Protein 8YTO (pdb70)

Secondary structure (DSSP, 8-state):
--TT--EEE-SEEEE-TT-EEEEEEEETTBS--GGG--EEEEEETTTEEEEEEETTTEEPTTS-TTEEEEEETTEEEEEEES--GGG-EEEEEEEE-SS-EEE---EEEEES-----SSEEE--SEEEE-TT--EEEEEEEESS-GGGSEEEEEEE-TTS-EEEEEEE-TTT--EEE-TTTTTTEEEEEETTTTEEEEEE-S--GGG-EEEEEEEE-TTS-TT-BB---EEEEE--

Foldseek 3Di:
DCPPKAKAKAAEDEEAFQAKDKIKIAIPVWFQDLQQFKWKWWQDPLSAIATADTSQFRGDPPHDPQWTWHGDPSIIMIMRRGDDQVRQTWMKMWTDDPFFIDIYFTYGYHYPDDPDDLWAWAWDAEDEAAAQAKDKTKIAIGNDQLQQWKKWKWWDAPPTGIDTAWIARQNVRDIGGDPVCPPQWDWDADRVRRMIMIMGGRDDQRPQTWMKIAIHHVPDNGRRYIHSTYGYGYHD

Radius of gyration: 17.36 Å; Cα contacts (8 Å, |Δi|>4): 811; chains: 1; bounding box: 34×45×47 Å

Structure (mmCIF, N/CA/C/O backbone):
data_8YTO
#
_entry.id   8YTO
#
_cell.length_a   33.590
_cell.length_b   41.570
_cell.length_c   161.720
_cell.angle_alpha   90.00
_cell.angle_beta   90.00
_cell.angle_gamma   90.00
#
_symmetry.space_group_name_H-M   'P 21 21 21'
#
loop_
_entity.id
_entity.type
_entity.pdbx_description
1 polymer 'Single-chain Fv antibody of E11'
2 non-polymer N-[(4-hydroxy-3-nitrophenyl)acetyl]glycine
3 non-polymer GLYCEROL
4 non-polymer '4-(2-HYDROXYETHYL)-1-PIPERAZINE ETHANESULFONIC ACID'
5 water water
#
loop_
_atom_site.group_PDB
_atom_site.id
_atom_site.type_symbol
_atom_site.label_atom_id
_atom_site.label_alt_id
_atom_site.label_comp_id
_atom_site.label_asym_id
_atom_site.label_entity_id
_atom_site.label_seq_id
_atom_site.pdbx_PDB_ins_code
_atom_site.Cartn_x
_atom_site.Cartn_y
_atom_site.Cartn_z
_atom_site.occupancy
_atom_site.B_iso_or_equiv
_atom_site.auth_seq_id
_atom_site.auth_comp_id
_atom_site.auth_asym_id
_atom_site.auth_atom_id
_atom_site.pdbx_PDB_model_num
ATOM 1 N N A GLY A 1 1 ? 7.834 21.241 -27.641 0.41 23.43 1 GLY A N 1
ATOM 2 N N B GLY A 1 1 ? 10.052 20.941 -30.296 0.59 41.24 1 GLY A N 1
ATOM 3 C CA A GLY A 1 1 ? 7.050 20.849 -28.842 0.41 17.75 1 GLY A CA 1
ATOM 4 C CA B GLY A 1 1 ? 9.120 21.591 -29.330 0.59 40.29 1 GLY A CA 1
ATOM 5 C C A GLY A 1 1 ? 6.128 19.671 -28.603 0.41 13.16 1 GLY A C 1
ATOM 6 C C B GLY A 1 1 ? 8.285 20.582 -28.567 0.59 39.17 1 GLY A C 1
ATOM 7 O O A GLY A 1 1 ? 6.413 18.794 -27.782 0.41 13.40 1 GLY A O 1
ATOM 8 O O B GLY A 1 1 ? 8.127 20.676 -27.348 0.59 42.25 1 GLY A O 1
ATOM 19 N N A SER A 1 2 ? 5.025 19.649 -29.359 0.41 11.36 2 SER A N 1
ATOM 20 N N B SER A 1 2 ? 7.752 19.602 -29.296 0.59 34.78 2 SER A N 1
ATOM 21 C CA A SER A 1 2 ? 3.986 18.647 -29.154 0.41 11.02 2 SER A CA 1
ATOM 22 C CA B SER A 1 2 ? 6.870 18.609 -28.706 0.59 28.24 2 SER A CA 1
ATOM 23 C C A SER A 1 2 ? 4.492 17.236 -29.395 0.41 8.78 2 SER A C 1
ATOM 24 C C B SER A 1 2 ? 7.192 17.185 -29.133 0.59 19.64 2 SER A C 1
ATOM 25 O O A SER A 1 2 ? 4.022 16.306 -28.736 0.41 8.25 2 SER A O 1
ATOM 26 O O B SER A 1 2 ? 6.466 16.270 -28.738 0.59 15.01 2 SER A O 1
ATOM 41 N N A ALA A 1 3 ? 5.454 17.053 -30.313 0.41 8.65 3 ALA A N 1
ATOM 42 N N B ALA A 1 3 ? 8.253 16.964 -29.911 0.59 15.39 3 ALA A N 1
ATOM 43 C CA A ALA A 1 3 ? 5.853 15.699 -30.696 0.41 9.86 3 ALA A CA 1
ATOM 44 C CA B ALA A 1 3 ? 8.592 15.615 -30.349 0.59 13.08 3 ALA A CA 1
ATOM 45 C C A ALA A 1 3 ? 6.582 14.976 -29.566 0.41 9.10 3 ALA A C 1
ATOM 46 C C B ALA A 1 3 ? 9.046 14.731 -29.198 0.59 9.34 3 ALA A C 1
ATOM 47 O O A ALA A 1 3 ? 6.338 13.782 -29.339 0.41 12.12 3 ALA A O 1
ATOM 48 O O B ALA A 1 3 ? 9.118 13.510 -29.373 0.59 11.72 3 ALA A O 1
ATOM 61 N N A GLN A 1 4 ? 7.491 15.663 -28.863 0.41 9.77 4 GLN A N 1
ATOM 62 N N B GLN A 1 4 ? 9.360 15.310 -28.043 0.59 8.69 4 GLN A N 1
ATOM 63 C CA A GLN A 1 4 ? 8.376 15.017 -27.899 0.41 11.35 4 GLN A CA 1
ATOM 64 C CA B GLN A 1 4 ? 9.737 14.536 -26.871 0.59 8.13 4 GLN A CA 1
ATOM 65 C C A GLN A 1 4 ? 7.944 15.220 -26.444 0.41 8.90 4 GLN A C 1
ATOM 66 C C B GLN A 1 4 ? 8.813 14.854 -25.703 0.59 8.60 4 GLN A C 1
ATOM 67 O O A GLN A 1 4 ? 8.757 15.032 -25.534 0.41 11.41 4 GLN A O 1
ATOM 68 O O B GLN A 1 4 ? 9.241 14.832 -24.549 0.59 9.81 4 GLN A O 1
ATOM 95 N N A ALA A 1 5 ? 6.685 15.570 -26.203 0.41 7.76 5 ALA A N 1
ATOM 96 N N B ALA A 1 5 ? 7.557 15.186 -26.003 0.59 8.01 5 ALA A N 1
ATOM 97 C CA A ALA A 1 5 ? 6.216 15.787 -24.837 0.41 8.05 5 ALA A CA 1
ATOM 98 C CA B ALA A 1 5 ? 6.604 15.532 -24.961 0.59 9.71 5 ALA A CA 1
ATOM 99 C C A ALA A 1 5 ? 6.228 14.506 -23.995 0.41 7.32 5 ALA A C 1
ATOM 100 C C B ALA A 1 5 ? 6.449 14.367 -24.008 0.59 10.10 5 ALA A C 1
ATOM 101 O O A ALA A 1 5 ? 5.858 13.425 -24.461 0.41 9.62 5 ALA A O 1
ATOM 102 O O B ALA A 1 5 ? 6.125 13.243 -24.412 0.59 10.00 5 ALA A O 1
ATOM 115 N N . VAL A 1 6 ? 6.663 14.653 -22.734 1.00 8.12 6 VAL A N 1
ATOM 116 C CA . VAL A 1 6 ? 6.616 13.637 -21.685 1.00 8.38 6 VAL A CA 1
ATOM 117 C C . VAL A 1 6 ? 5.771 14.189 -20.538 1.00 7.17 6 VAL A C 1
ATOM 118 O O . VAL A 1 6 ? 5.962 15.329 -20.118 1.00 7.40 6 VAL A O 1
ATOM 132 N N . VAL A 1 7 ? 4.861 13.370 -20.031 1.00 5.94 7 VAL A N 1
ATOM 133 C CA . VAL A 1 7 ? 3.937 13.743 -18.973 1.00 4.87 7 VAL A CA 1
ATOM 134 C C . VAL A 1 7 ? 4.299 12.940 -17.743 1.00 4.65 7 VAL A C 1
ATOM 135 O O . VAL A 1 7 ? 4.374 11.708 -17.794 1.00 6.05 7 VAL A O 1
ATOM 148 N N . THR A 1 8 ? 4.531 13.630 -16.630 1.00 5.02 8 THR A N 1
ATOM 149 C CA A THR A 1 8 ? 5.029 13.003 -15.414 0.54 6.58 8 THR A CA 1
ATOM 150 C CA B THR A 1 8 ? 5.014 12.976 -15.421 0.46 6.16 8 THR A CA 1
ATOM 151 C C . THR A 1 8 ? 4.028 13.108 -14.266 1.00 5.13 8 THR A C 1
ATOM 152 O O . THR A 1 8 ? 3.455 14.169 -14.019 1.00 6.63 8 THR A O 1
ATOM 173 N N . GLN A 1 9 ? 3.876 12.001 -13.549 1.00 5.29 9 GLN A N 1
ATOM 174 C CA . GLN A 1 9 ? 3.001 11.857 -12.400 1.00 5.53 9 GLN A CA 1
ATOM 175 C C . GLN A 1 9 ? 3.772 11.280 -11.222 1.00 5.69 9 GLN A C 1
ATOM 176 O O . GLN A 1 9 ? 4.803 10.634 -11.395 1.00 7.20 9 GLN A O 1
ATOM 190 N N . GLU A 1 10 ? 3.250 11.457 -10.013 1.00 5.69 10 GLU A N 1
ATOM 191 C CA . GLU A 1 10 ? 3.831 10.817 -8.844 1.00 6.37 10 GLU A CA 1
ATOM 192 C C . GLU A 1 10 ? 3.887 9.311 -9.048 1.00 6.30 10 GLU A C 1
ATOM 193 O O . GLU A 1 10 ? 2.971 8.701 -9.599 1.00 6.95 10 GLU A O 1
ATOM 205 N N . SER A 1 11 ? 4.928 8.679 -8.521 1.00 5.76 11 SER A N 1
ATOM 206 C CA A SER A 1 11 ? 5.012 7.232 -8.648 0.59 5.77 11 SER A CA 1
ATOM 207 C CA B SER A 1 11 ? 5.005 7.231 -8.654 0.41 5.52 11 SER A CA 1
ATOM 208 C C . SER A 1 11 ? 3.929 6.534 -7.836 1.00 5.93 11 SER A C 1
ATOM 209 O O . SER A 1 11 ? 3.223 5.658 -8.346 1.00 6.65 11 SER A O 1
ATOM 224 N N . ALA A 1 12 ? 3.820 6.877 -6.564 1.00 5.44 12 ALA A N 1
ATOM 225 C CA . ALA A 1 12 ? 2.887 6.209 -5.680 1.00 5.92 12 ALA A CA 1
ATOM 226 C C . ALA A 1 12 ? 2.437 7.180 -4.608 1.00 5.67 12 ALA A C 1
ATOM 227 O O . ALA A 1 12 ? 3.154 8.112 -4.233 1.00 6.79 12 ALA A O 1
ATOM 234 N N . LEU A 1 13 ? 1.235 6.928 -4.105 1.00 5.35 13 LEU A N 1
ATOM 235 C CA . LEU A 1 13 ? 0.686 7.648 -2.973 1.00 5.22 13 LEU A CA 1
ATOM 236 C C . LEU A 1 13 ? -0.052 6.646 -2.090 1.00 5.50 13 LEU A C 1
ATOM 237 O O . LEU A 1 13 ? -0.565 5.631 -2.577 1.00 6.12 13 LEU A O 1
ATOM 253 N N . THR A 1 14 ? -0.113 6.949 -0.793 1.00 5.90 14 THR A N 1
ATOM 254 C CA . THR A 1 14 ? -0.811 6.126 0.175 1.00 5.98 14 THR A CA 1
ATOM 255 C C . THR A 1 14 ? -1.797 7.011 0.916 1.00 5.80 14 THR A C 1
ATOM 256 O O . THR A 1 14 ? -1.460 8.116 1.331 1.00 7.95 14 THR A O 1
ATOM 267 N N . THR A 1 15 ? -3.006 6.512 1.116 1.00 5.66 15 THR A N 1
ATOM 268 C CA . THR A 1 15 ? -4.044 7.257 1.800 1.00 5.77 15 THR A CA 1
ATOM 269 C C . THR A 1 15 ? -4.890 6.303 2.634 1.00 5.47 15 THR A C 1
ATOM 270 O O . THR A 1 15 ? -4.616 5.103 2.713 1.00 5.95 15 THR A O 1
ATOM 281 N N . SER A 1 16 ? -5.938 6.846 3.248 1.00 6.08 16 SER A N 1
ATOM 282 C CA . SER A 1 16 ? -6.891 6.060 4.029 1.00 6.03 16 SER A CA 1
ATOM 283 C C . SER A 1 16 ? -8.228 6.772 3.979 1.00 5.22 16 SER A C 1
ATOM 284 O O . SER A 1 16 ? -8.302 7.933 3.574 1.00 5.78 16 SER A O 1
ATOM 292 N N . PRO A 1 17 ? -9.302 6.103 4.377 1.00 5.88 17 PRO A N 1
ATOM 293 C CA . PRO A 1 17 ? -10.618 6.716 4.222 1.00 6.00 17 PRO A CA 1
ATOM 294 C C . PRO A 1 17 ? -10.716 8.037 4.958 1.00 5.22 17 PRO A C 1
ATOM 295 O O . PRO A 1 17 ? -10.326 8.182 6.117 1.00 6.27 17 PRO A O 1
ATOM 306 N N . GLY A 1 18 ? -11.266 9.018 4.257 1.00 5.37 18 GLY A N 1
ATOM 307 C CA . GLY A 1 18 ? -11.470 10.324 4.803 1.00 5.66 18 GLY A CA 1
ATOM 308 C C . GLY A 1 18 ? -10.336 11.297 4.622 1.00 5.35 18 GLY A C 1
ATOM 309 O O . GLY A 1 18 ? -10.498 12.471 4.966 1.00 6.51 18 GLY A O 1
ATOM 313 N N . GLU A 1 19 ? -9.187 10.851 4.127 1.00 5.19 19 GLU A N 1
ATOM 314 C CA . GLU A 1 19 ? -8.097 11.756 3.822 1.00 4.97 19 GLU A CA 1
ATOM 315 C C . GLU A 1 19 ? -8.340 12.439 2.489 1.00 4.79 19 GLU A C 1
ATOM 316 O O . GLU A 1 19 ? -9.148 12.003 1.669 1.0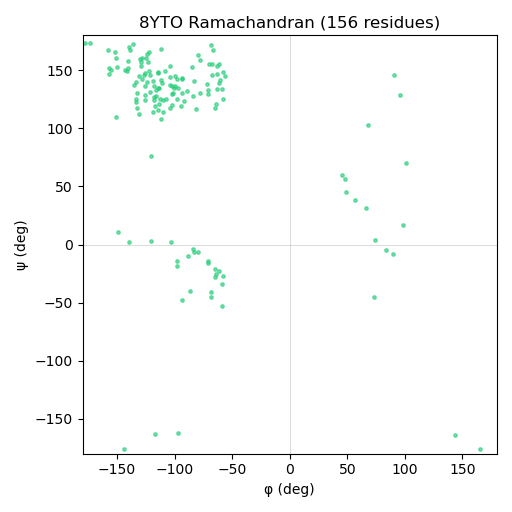0 6.11 19 GLU A O 1
ATOM 328 N N . THR A 1 20 ? -7.615 13.517 2.256 1.00 5.41 20 THR A N 1
ATOM 329 C CA . THR A 1 20 ? -7.587 14.158 0.950 1.00 5.42 20 THR A CA 1
ATOM 330 C C . THR A 1 20 ? -6.321 13.706 0.244 1.00 5.29 20 THR A C 1
ATOM 331 O O . THR A 1 20 ? -5.242 13.639 0.851 1.00 7.18 20 THR A O 1
ATOM 342 N N . VAL A 1 21 ? -6.466 13.378 -1.039 1.00 5.95 21 VAL A N 1
ATOM 343 C CA . VAL A 1 21 ? -5.386 12.944 -1.915 1.00 6.51 21 VAL A CA 1
ATOM 344 C C . VAL A 1 21 ? -5.229 13.973 -3.015 1.00 5.65 21 VAL A C 1
ATOM 345 O O . VAL A 1 21 ? -6.211 14.347 -3.644 1.00 7.06 21 VAL A O 1
ATOM 358 N N . THR A 1 22 ? -3.996 14.373 -3.283 1.00 5.56 22 THR A N 1
ATOM 359 C CA . THR A 1 22 ? -3.639 15.237 -4.403 1.00 6.25 22 THR A CA 1
ATOM 360 C C . THR A 1 22 ? -2.726 14.489 -5.356 1.00 5.73 22 THR A C 1
ATOM 361 O O . THR A 1 22 ? -1.644 14.070 -4.968 1.00 7.33 22 THR A O 1
ATOM 372 N N . LEU A 1 23 ? -3.167 14.323 -6.592 1.00 5.46 23 LEU A N 1
ATOM 373 C CA . LEU A 1 23 ? -2.397 13.697 -7.661 1.00 5.40 23 LEU A CA 1
ATOM 374 C C . LEU A 1 23 ? -2.099 14.774 -8.689 1.00 5.72 23 LEU A C 1
ATOM 375 O O . LEU A 1 23 ? -2.986 15.557 -9.047 1.00 7.27 23 LEU A O 1
ATOM 391 N N . THR A 1 24 ? -0.868 14.833 -9.165 1.00 5.52 24 THR A N 1
ATOM 392 C CA . THR A 1 24 ? -0.481 15.862 -10.111 1.00 6.37 24 THR A CA 1
ATOM 393 C C . THR A 1 24 ? 0.087 15.275 -11.397 1.00 5.23 24 THR A C 1
ATOM 394 O O . THR A 1 24 ? 0.462 14.111 -11.498 1.00 6.09 24 THR A O 1
ATOM 405 N N . CYS A 1 25 ? 0.134 16.149 -12.385 1.00 5.82 25 CYS A N 1
ATOM 406 C CA A CYS A 1 25 ? 0.424 15.761 -13.758 0.93 6.00 25 CYS A CA 1
ATOM 407 C CA B CYS A 1 25 ? 0.427 15.777 -13.762 0.07 6.68 25 CYS A CA 1
ATOM 408 C C . CYS A 1 25 ? 1.131 16.943 -14.411 1.00 6.08 25 CYS A C 1
ATOM 409 O O . CYS A 1 25 ? 0.539 18.018 -14.541 1.00 7.01 25 CYS A O 1
ATOM 420 N N . ARG A 1 26 ? 2.390 16.741 -14.796 1.00 5.85 26 ARG A N 1
ATOM 421 C CA A ARG A 1 26 ? 3.240 17.810 -15.301 0.53 7.04 26 ARG A CA 1
ATOM 422 C CA B ARG A 1 26 ? 3.226 17.810 -15.311 0.47 5.92 26 ARG A CA 1
ATOM 423 C C . ARG A 1 26 ? 3.630 17.521 -16.745 1.00 5.20 26 ARG A C 1
ATOM 424 O O . ARG A 1 26 ? 3.798 16.374 -17.139 1.00 6.56 26 ARG A O 1
ATOM 465 N N . SER A 1 27 ? 3.776 18.585 -17.524 1.00 6.19 27 SER A N 1
ATOM 466 C CA . SER A 1 27 ? 4.186 18.516 -18.915 1.00 6.71 27 SER A CA 1
ATOM 467 C C . SER A 1 27 ? 5.642 18.933 -19.064 1.00 7.47 27 SER A C 1
ATOM 468 O O . SER A 1 27 ? 6.067 19.933 -18.486 1.00 7.95 27 SER A O 1
ATOM 476 N N . SER A 1 28 ? 6.401 18.196 -19.890 1.00 7.65 28 SER A N 1
ATOM 477 C CA . SER A 1 28 ? 7.785 18.568 -20.160 1.00 8.81 28 SER A CA 1
ATOM 478 C C . SER A 1 28 ? 7.895 19.808 -21.020 1.00 8.95 28 SER A C 1
ATOM 479 O O . SER A 1 28 ? 8.990 20.382 -21.105 1.00 11.18 28 SER A O 1
ATOM 487 N N . THR A 1 29 ? 6.823 20.221 -21.683 1.00 8.71 29 THR A N 1
ATOM 488 C CA . THR A 1 29 ? 6.902 21.304 -22.650 1.00 9.35 29 THR A CA 1
ATOM 489 C C . THR A 1 29 ? 6.709 22.670 -22.019 1.00 11.48 29 THR A C 1
ATOM 490 O O . THR A 1 29 ? 6.970 23.676 -22.683 1.00 13.68 29 THR A O 1
ATOM 501 N N . GLY A 1 30 ? 6.296 22.731 -20.765 1.00 11.70 30 GLY A N 1
ATOM 502 C CA . GLY A 1 30 ? 5.906 23.956 -20.108 1.00 12.58 30 GLY A CA 1
ATOM 503 C C . GLY A 1 30 ? 4.746 23.705 -19.176 1.00 9.77 30 GLY A C 1
ATOM 504 O O . GLY A 1 30 ? 4.473 22.575 -18.789 1.00 10.20 30 GLY A O 1
ATOM 508 N N . ALA A 1 31 ? 4.086 24.780 -18.777 1.00 9.77 31 ALA A N 1
ATOM 509 C CA . ALA A 1 31 ? 2.894 24.617 -17.961 1.00 9.16 31 ALA A CA 1
ATOM 510 C C . ALA A 1 31 ? 1.875 23.757 -18.701 1.00 8.41 31 ALA A C 1
ATOM 511 O O . ALA A 1 31 ? 1.764 23.813 -19.932 1.00 8.67 31 ALA A O 1
ATOM 518 N N . VAL A 1 32 ? 1.087 22.992 -17.932 1.00 7.10 32 VAL A N 1
ATOM 519 C CA . VAL A 1 32 ? -0.133 22.399 -18.465 1.00 6.60 32 VAL A CA 1
ATOM 520 C C . VAL A 1 32 ? -1.128 23.524 -18.670 1.00 6.75 32 VAL A C 1
ATOM 521 O O . VAL A 1 32 ? -1.338 24.345 -17.769 1.00 9.37 32 VAL A O 1
ATOM 534 N N . ILE A 1 33 ? -1.713 23.590 -19.861 1.00 7.09 33 ILE A N 1
ATOM 535 C CA . ILE A 1 33 ? -2.570 24.690 -20.271 1.00 7.08 33 ILE A CA 1
ATOM 536 C C . ILE A 1 33 ? -3.944 24.157 -20.655 1.00 5.78 33 ILE A C 1
ATOM 537 O O . ILE A 1 33 ? -4.133 22.965 -20.860 1.00 5.76 33 ILE A O 1
ATOM 553 N N . SER A 1 34 ? -4.916 25.070 -20.766 1.00 6.69 34 SER A N 1
ATOM 554 C CA A SER A 1 34 ? -6.277 24.618 -21.017 0.66 5.89 34 SER A CA 1
ATOM 555 C CA B SER A 1 34 ? -6.290 24.657 -21.040 0.19 6.27 34 SER A CA 1
ATOM 556 C CA C SER A 1 34 ? -6.291 24.665 -21.043 0.15 6.24 34 SER A CA 1
ATOM 557 C C . SER A 1 34 ? -6.388 23.850 -22.327 1.00 5.49 34 SER A C 1
ATOM 558 O O . SER A 1 34 ? -7.179 22.898 -22.407 1.00 6.16 34 SER A O 1
ATOM 580 N N . SER A 1 35 ? -5.585 24.205 -23.344 1.00 5.62 35 SER A N 1
ATOM 581 C CA . SER A 1 35 ? -5.605 23.488 -24.615 1.00 5.47 35 SER A CA 1
ATOM 582 C C . SER A 1 35 ? -5.210 22.027 -24.473 1.00 4.67 35 SER A C 1
ATOM 583 O O . SER A 1 35 ? -5.522 21.217 -25.346 1.00 5.62 35 SER A O 1
ATOM 591 N N . ASN A 1 36 ? -4.475 21.672 -23.401 1.00 4.71 36 ASN A N 1
ATOM 592 C CA . ASN A 1 36 ? -4.125 20.275 -23.174 1.00 4.50 36 ASN A CA 1
ATOM 593 C C . ASN A 1 36 ? -5.333 19.440 -22.761 1.00 4.30 36 ASN A C 1
ATOM 594 O O . ASN A 1 36 ? -5.256 18.209 -22.793 1.00 4.62 36 ASN A O 1
ATOM 605 N N . PHE A 1 37 ? -6.435 20.085 -22.391 1.00 4.29 37 PHE A N 1
ATOM 606 C CA . PHE A 1 37 ? -7.760 19.457 -22.293 1.00 4.33 37 PHE A CA 1
ATOM 607 C C . PHE A 1 37 ? -7.693 18.098 -21.586 1.00 3.82 37 PHE A C 1
ATOM 608 O O . PHE A 1 37 ? -8.094 17.064 -22.116 1.00 4.47 37 PHE A O 1
ATOM 625 N N . VAL A 1 38 ? -7.225 18.145 -20.337 1.00 4.18 38 VAL A N 1
ATOM 626 C CA . VAL A 1 38 ? -6.743 16.960 -19.644 1.00 3.81 38 VAL A CA 1
ATOM 627 C C . VAL A 1 38 ? -7.880 16.033 -19.247 1.00 3.66 38 VAL A C 1
ATOM 628 O O . VAL A 1 38 ? -8.911 16.461 -18.704 1.00 4.27 38 VAL A O 1
ATOM 641 N N . SER A 1 39 ? -7.656 14.738 -19.439 1.00 3.63 39 SER A N 1
ATOM 642 C CA . SER A 1 39 ? -8.474 13.696 -18.845 1.00 3.56 39 SER A CA 1
ATOM 643 C C . SER A 1 39 ? -7.704 12.974 -17.742 1.00 3.60 39 SER A C 1
ATOM 644 O O . SER A 1 39 ? -6.474 12.825 -17.799 1.00 4.20 39 SER A O 1
ATOM 652 N N . TRP A 1 40 ? -8.463 12.498 -16.758 1.00 3.36 40 TRP A N 1
ATOM 653 C CA . TRP A 1 40 ? -7.979 11.611 -15.708 1.00 3.51 40 TRP A CA 1
ATOM 654 C C . TRP A 1 40 ? -8.788 10.332 -15.753 1.00 3.65 40 TRP A C 1
ATOM 655 O O . TRP A 1 40 ? -10.026 10.396 -15.771 1.00 4.29 40 TRP A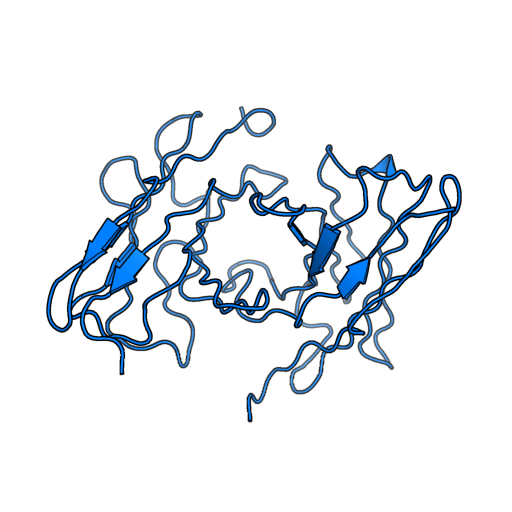 O 1
ATOM 676 N N . VAL A 1 41 ? -8.101 9.192 -15.746 1.00 3.64 41 VAL A N 1
ATOM 677 C CA . VAL A 1 41 ? -8.724 7.888 -15.781 1.00 4.21 41 VAL A CA 1
ATOM 678 C C . VAL A 1 41 ? -8.146 7.028 -14.667 1.00 3.86 41 VAL A C 1
ATOM 679 O O . VAL A 1 41 ? -7.045 7.266 -14.157 1.00 4.71 41 VAL A O 1
ATOM 692 N N . GLN A 1 42 ? -8.904 5.991 -14.315 1.00 4.58 42 GLN A N 1
ATOM 693 C CA A GLN A 1 42 ? -8.610 5.100 -13.204 0.86 4.78 42 GLN A CA 1
ATOM 694 C CA B GLN A 1 42 ? -8.517 5.103 -13.228 0.14 2.16 42 GLN A CA 1
ATOM 695 C C . GLN A 1 42 ? -8.558 3.663 -13.709 1.00 3.98 42 GLN A C 1
ATOM 696 O O . GLN A 1 42 ? -9.512 3.230 -14.363 1.00 4.99 42 GLN A O 1
ATOM 723 N N . GLU A 1 43 ? -7.500 2.936 -13.365 1.00 4.34 43 GLU A N 1
ATOM 724 C CA . GLU A 1 43 ? -7.333 1.536 -13.705 1.00 4.25 43 GLU A CA 1
ATOM 725 C C . GLU A 1 43 ? -7.423 0.686 -12.449 1.00 4.43 43 GLU A C 1
ATOM 726 O O . GLU A 1 43 ? -6.623 0.845 -11.529 1.00 5.36 43 GLU A O 1
ATOM 738 N N A LYS A 1 44 ? -8.336 -0.269 -12.442 0.63 5.52 44 LYS A N 1
ATOM 739 N N B LYS A 1 44 ? -8.446 -0.142 -12.405 0.37 7.46 44 LYS A N 1
ATOM 740 C CA A LYS A 1 44 ? -8.466 -1.257 -11.387 0.63 5.81 44 LYS A CA 1
ATOM 741 C CA B LYS A 1 44 ? -8.681 -1.038 -11.308 0.37 9.34 44 LYS A CA 1
ATOM 742 C C A LYS A 1 44 ? -8.156 -2.628 -11.936 0.63 7.04 44 LYS A C 1
ATOM 743 C C B LYS A 1 44 ? -8.355 -2.455 -11.736 0.37 11.61 44 LYS A C 1
ATOM 744 O O A LYS A 1 44 ? -8.126 -2.838 -13.154 0.63 9.35 44 LYS A O 1
ATOM 745 O O B LYS A 1 44 ? -8.315 -2.777 -12.933 0.37 13.99 44 LYS A O 1
ATOM 782 N N A PRO A 1 45 ? -7.928 -3.605 -11.064 0.63 9.40 45 PRO A N 1
ATOM 783 N N B PRO A 1 45 ? -8.089 -3.320 -10.764 0.37 14.13 45 PRO A N 1
ATOM 784 C CA A PRO A 1 45 ? -7.323 -4.855 -11.512 0.63 12.61 45 PRO A CA 1
ATOM 785 C CA B PRO A 1 45 ? -7.642 -4.682 -11.048 0.37 13.66 45 PRO A CA 1
ATOM 786 C C A PRO A 1 45 ? -8.044 -5.551 -12.639 0.63 17.32 45 PRO A C 1
ATOM 787 C C B PRO A 1 45 ? -8.525 -5.378 -12.049 0.37 10.94 45 PRO A C 1
ATOM 788 O O A PRO A 1 45 ? -9.239 -5.379 -12.885 0.63 20.29 45 PRO A O 1
ATOM 789 O O B PRO A 1 45 ? -9.746 -5.441 -11.880 0.37 10.93 45 PRO A O 1
ATOM 810 N N A ASP A 1 46 ? -7.262 -6.373 -13.322 0.63 16.22 46 ASP A N 1
ATOM 811 N N B ASP A 1 46 ? -7.860 -5.940 -13.066 0.37 14.40 46 ASP A N 1
ATOM 812 C CA A ASP A 1 46 ? -7.653 -6.916 -14.596 0.63 15.78 46 ASP A CA 1
ATOM 813 C CA B ASP A 1 46 ? -8.433 -6.506 -14.274 0.37 12.30 46 ASP A CA 1
ATOM 814 C C A ASP A 1 46 ? -7.996 -5.789 -15.562 0.63 9.75 46 ASP A C 1
ATOM 815 C C B ASP A 1 46 ? -8.206 -5.611 -15.497 0.37 10.33 46 ASP A C 1
ATOM 816 O O A ASP A 1 46 ? -8.972 -5.869 -16.301 0.63 9.97 46 ASP A O 1
ATOM 817 O O B ASP A 1 46 ? -8.942 -5.758 -16.473 0.37 11.99 46 ASP A O 1
ATOM 834 N N . HIS A 1 47 ? -7.203 -4.715 -15.497 1.00 8.06 47 HIS A N 1
ATOM 835 C CA . HIS A 1 47 ? -7.118 -3.658 -16.514 1.00 7.08 47 HIS A CA 1
ATOM 836 C C . HIS A 1 47 ? -8.496 -3.094 -16.850 1.00 6.29 47 HIS A C 1
ATOM 837 O O . HIS A 1 47 ? -8.881 -2.951 -18.013 1.00 6.89 47 HIS A O 1
ATOM 851 N N . LEU A 1 48 ? -9.213 -2.705 -15.786 1.00 6.74 48 LEU A N 1
ATOM 852 C CA A LEU A 1 48 ? -10.556 -2.145 -15.880 0.62 6.86 48 LEU A CA 1
ATOM 853 C CA B LEU A 1 48 ? -10.561 -2.152 -15.856 0.38 6.32 48 LEU A CA 1
ATOM 854 C C . LEU A 1 48 ? -10.482 -0.636 -15.706 1.00 5.80 48 LEU A C 1
ATOM 855 O O . LEU A 1 48 ? -10.194 -0.130 -14.610 1.00 6.41 48 LEU A O 1
ATOM 886 N N . PHE A 1 49 ? -10.737 0.091 -16.789 1.00 4.98 49 PHE A N 1
ATOM 887 C CA . PHE A 1 49 ? -10.603 1.534 -16.814 1.00 4.58 49 PHE A CA 1
ATOM 888 C C . PHE A 1 49 ? -11.943 2.226 -16.751 1.00 5.21 49 PHE A C 1
ATOM 889 O O . PHE A 1 49 ? -12.916 1.796 -17.386 1.00 6.62 49 PHE A O 1
ATOM 906 N N . THR A 1 50 ? -11.950 3.357 -16.051 1.00 5.84 50 THR A N 1
ATOM 907 C CA A THR A 1 50 ? -13.085 4.279 -15.928 0.62 7.11 50 THR A CA 1
ATOM 908 C CA B THR A 1 50 ? -13.075 4.266 -16.102 0.38 8.09 50 THR A CA 1
ATOM 909 C C . THR A 1 50 ? -12.549 5.691 -16.087 1.00 6.54 50 THR A C 1
ATOM 910 O O . THR A 1 50 ? -11.555 6.014 -15.439 1.00 6.55 50 THR A O 1
ATOM 931 N N . GLY A 1 51 ? -13.194 6.537 -16.876 1.00 5.84 51 GLY A N 1
ATOM 932 C CA . GLY A 1 51 ? -12.817 7.935 -16.926 1.00 6.04 51 GLY A CA 1
ATOM 933 C C . GLY A 1 51 ? -13.459 8.719 -15.789 1.00 5.51 51 GLY A C 1
ATOM 934 O O . GLY A 1 51 ? -14.629 8.554 -15.478 1.00 9.50 51 GLY A O 1
ATOM 938 N N . LEU A 1 52 ? -12.706 9.641 -15.230 1.00 4.06 52 LEU A N 1
ATOM 939 C CA A LEU A 1 52 ? -13.114 10.434 -14.075 0.62 4.34 52 LEU A CA 1
ATOM 940 C CA B LEU A 1 52 ? -13.164 10.423 -14.091 0.38 4.16 52 LEU A CA 1
ATOM 941 C C . LEU A 1 52 ? -13.360 11.890 -14.422 1.00 4.37 52 LEU A C 1
ATOM 942 O O . LEU A 1 52 ? -14.395 12.465 -14.052 1.00 5.52 52 LEU A O 1
ATOM 973 N N . ILE A 1 53 ? -12.387 12.505 -15.082 1.00 4.25 53 ILE A N 1
ATOM 974 C CA . ILE A 1 53 ? -12.373 13.919 -15.400 1.00 4.48 53 ILE A CA 1
ATOM 975 C C . ILE A 1 53 ? -12.047 14.060 -16.877 1.00 4.44 53 ILE A C 1
ATOM 976 O O . ILE A 1 53 ? -11.235 13.299 -17.410 1.00 4.57 53 ILE A O 1
ATOM 992 N N . GLY A 1 54 ? -12.645 15.055 -17.529 1.00 4.46 54 GLY A N 1
ATOM 993 C CA . GLY A 1 54 ? -12.223 15.456 -18.852 1.00 4.62 54 GLY A CA 1
ATOM 994 C C . GLY A 1 54 ? -12.230 16.962 -18.963 1.00 4.70 54 GLY A C 1
ATOM 995 O O . GLY A 1 54 ? -12.756 17.662 -18.109 1.00 5.10 54 GLY A O 1
ATOM 999 N N . GLY A 1 55 ? -11.609 17.452 -20.030 1.00 4.56 55 GLY A N 1
ATOM 1000 C CA . GLY A 1 55 ? -11.607 18.881 -20.234 1.00 5.02 55 GLY A CA 1
ATOM 1001 C C . GLY A 1 55 ? -11.021 19.651 -19.067 1.00 5.31 55 GLY A C 1
ATOM 1002 O O . GLY A 1 55 ? -11.507 20.737 -18.737 1.00 6.12 55 GLY A O 1
ATOM 1006 N N . ASN A 1 56 ? -9.963 19.122 -18.453 1.00 4.71 56 ASN A N 1
ATOM 1007 C CA . ASN A 1 56 ? -9.261 19.704 -17.308 1.00 5.53 56 ASN A CA 1
ATOM 1008 C C . ASN A 1 56 ? -10.019 19.611 -15.985 1.00 5.18 56 ASN A C 1
ATOM 1009 O O . ASN A 1 56 ? -9.435 19.294 -14.944 1.00 6.81 56 ASN A O 1
ATOM 1020 N N . LYS A 1 57 ? -11.308 19.922 -16.006 1.00 5.52 57 LYS A N 1
ATOM 1021 C CA . LYS A 1 57 ? -12.065 20.197 -14.787 1.00 6.46 57 LYS A CA 1
ATOM 1022 C C . LYS A 1 57 ? -13.470 19.624 -14.771 1.00 6.22 57 LYS A C 1
ATOM 1023 O O . LYS A 1 57 ? -14.182 19.854 -13.795 1.00 7.86 57 LYS A O 1
ATOM 1042 N N . ASN A 1 58 ? -13.892 18.897 -15.790 1.00 5.99 58 ASN A N 1
ATOM 1043 C CA . ASN A 1 58 ? -15.265 18.409 -15.860 1.00 6.12 58 ASN A CA 1
ATOM 1044 C C . ASN A 1 58 ? -15.361 16.994 -15.308 1.00 6.15 58 ASN A C 1
ATOM 1045 O O . ASN A 1 58 ? -14.715 16.078 -15.816 1.00 6.61 58 ASN A O 1
ATOM 1056 N N . ARG A 1 59 ? -16.145 16.820 -14.251 1.00 6.60 59 ARG A N 1
ATOM 1057 C CA . ARG A 1 59 ? -16.366 15.507 -13.680 1.00 7.06 59 ARG A CA 1
ATOM 1058 C C . ARG A 1 59 ? -17.371 14.769 -14.528 1.00 7.47 59 ARG A C 1
ATOM 1059 O O . ARG A 1 59 ? -18.453 15.289 -14.816 1.00 9.74 59 ARG A O 1
ATOM 1080 N N A ALA A 1 60 ? -17.036 13.562 -14.922 0.87 7.14 60 ALA A N 1
ATOM 1081 N N B ALA A 1 60 ? -17.026 13.551 -14.928 0.13 7.71 60 ALA A N 1
ATOM 1082 C CA A ALA A 1 60 ? -17.935 12.815 -15.767 0.87 10.23 60 ALA A CA 1
ATOM 1083 C CA B ALA A 1 60 ? -17.939 12.760 -15.730 0.13 8.52 60 ALA A CA 1
ATOM 1084 C C A ALA A 1 60 ? -19.215 12.451 -15.021 0.87 10.80 60 ALA A C 1
ATOM 1085 C C B ALA A 1 60 ? -19.131 12.313 -14.884 0.13 8.13 60 ALA A C 1
ATOM 1086 O O A ALA A 1 60 ? -19.185 12.131 -13.828 0.87 10.99 60 ALA A O 1
ATOM 1087 O O B ALA A 1 60 ? -19.005 12.122 -13.671 0.13 8.77 60 ALA A O 1
ATOM 1100 N N A PRO A 1 61 ? -20.354 12.456 -15.704 0.87 11.80 61 PRO A N 1
ATOM 1101 N N B PRO A 1 61 ? -20.304 12.153 -15.494 0.13 7.19 61 PRO A N 1
ATOM 1102 C CA A PRO A 1 61 ? -21.598 12.041 -15.054 0.87 13.36 61 PRO A CA 1
ATOM 1103 C CA B PRO A 1 61 ? -21.444 11.622 -14.742 0.13 6.06 61 PRO A CA 1
ATOM 1104 C C A PRO A 1 61 ? -21.444 10.655 -14.434 0.87 11.30 61 PRO A C 1
ATOM 1105 C C B PRO A 1 61 ? -21.177 10.191 -14.313 0.13 5.66 61 PRO A C 1
ATOM 1106 O O A PRO A 1 61 ? -20.871 9.742 -15.043 0.87 12.53 61 PRO A O 1
ATOM 1107 O O B PRO A 1 61 ? -20.467 9.437 -14.983 0.13 4.14 61 PRO A O 1
ATOM 1128 N N A GLY A 1 62 ? -21.944 10.506 -13.202 0.87 12.98 62 GLY A N 1
ATOM 1129 N N B GLY A 1 62 ? -21.746 9.825 -13.167 0.13 7.10 62 GLY A N 1
ATOM 1130 C CA A GLY A 1 62 ? -21.862 9.256 -12.477 0.87 13.71 62 GLY A CA 1
ATOM 1131 C CA B GLY A 1 62 ? -21.578 8.498 -12.628 0.13 8.41 62 GLY A CA 1
ATOM 1132 C C A GLY A 1 62 ? -20.627 9.073 -11.623 0.87 11.69 62 GLY A C 1
ATOM 1133 C C B GLY A 1 62 ? -20.354 8.314 -11.761 0.13 7.87 62 GLY A C 1
ATOM 1134 O O A GLY A 1 62 ? -20.624 8.204 -10.733 0.87 15.61 62 GLY A O 1
ATOM 1135 O O B GLY A 1 62 ? -20.217 7.259 -11.128 0.13 10.59 62 GLY A O 1
ATOM 1142 N N A VAL A 1 63 ? -19.579 9.865 -11.848 0.87 9.15 63 VAL A N 1
ATOM 1143 N N B VAL A 1 63 ? -19.459 9.295 -11.713 0.13 4.93 63 VAL A N 1
ATOM 1144 C CA A VAL A 1 63 ? -18.350 9.772 -11.058 0.87 7.45 63 VAL A CA 1
ATOM 1145 C CA B VAL A 1 63 ? -18.265 9.185 -10.879 0.13 4.30 63 VAL A CA 1
ATOM 1146 C C A VAL A 1 63 ? -18.605 10.398 -9.696 0.87 6.72 63 VAL A C 1
ATOM 1147 C C B VAL A 1 63 ? -18.503 9.930 -9.571 0.13 2.15 63 VAL A C 1
ATOM 1148 O O A VAL A 1 63 ? -19.263 11.445 -9.616 0.87 6.94 63 VAL A O 1
ATOM 1149 O O B VAL A 1 63 ? -19.248 10.921 -9.549 0.13 3.98 63 VAL A O 1
ATOM 1174 N N A PRO A 1 64 ? -18.148 9.789 -8.611 0.87 7.05 64 PRO A N 1
ATOM 1175 N N B PRO A 1 64 ? -17.900 9.490 -8.465 0.13 2.23 64 PRO A N 1
ATOM 1176 C CA A PRO A 1 64 ? -18.392 10.363 -7.290 0.87 7.18 64 PRO A CA 1
ATOM 1177 C CA B PRO A 1 64 ? -18.178 10.126 -7.171 0.13 4.41 64 PRO A CA 1
ATOM 1178 C C A PRO A 1 64 ? -17.890 11.795 -7.171 0.87 7.01 64 PRO A C 1
ATOM 1179 C C B PRO A 1 64 ? -17.744 11.585 -7.132 0.13 3.58 64 PRO A C 1
ATOM 1180 O O A PRO A 1 64 ? -16.845 12.175 -7.698 0.87 7.02 64 PRO A O 1
ATOM 1181 O O B PRO A 1 64 ? -16.711 11.966 -7.684 0.13 3.00 64 PRO A O 1
ATOM 1202 N N A ALA A 1 65 ? -18.640 12.576 -6.389 0.87 5.77 65 ALA A N 1
ATOM 1203 N N B ALA A 1 65 ? -18.533 12.396 -6.423 0.13 2.92 65 ALA A N 1
ATOM 1204 C CA A ALA A 1 65 ? -18.348 13.974 -6.164 0.87 6.42 65 ALA A CA 1
ATOM 1205 C CA B ALA A 1 65 ? -18.270 13.825 -6.346 0.13 3.61 65 ALA A CA 1
ATOM 1206 C C A ALA A 1 65 ? -16.980 14.187 -5.527 0.87 5.67 65 ALA A C 1
ATOM 1207 C C B ALA A 1 65 ? -16.990 14.147 -5.579 0.13 3.88 65 ALA A C 1
ATOM 1208 O O A ALA A 1 65 ? -16.425 15.279 -5.670 0.87 7.45 65 ALA A O 1
ATOM 1209 O O B ALA A 1 65 ? -16.496 15.273 -5.686 0.13 2.27 65 ALA A O 1
ATOM 1222 N N . ARG A 1 66 ? -16.449 13.196 -4.808 1.00 5.23 66 ARG A N 1
ATOM 1223 C CA . ARG A 1 66 ? -15.169 13.392 -4.146 1.00 5.61 66 ARG A CA 1
ATOM 1224 C C . ARG A 1 66 ? -14.024 13.587 -5.130 1.00 4.95 66 ARG A C 1
ATOM 1225 O O . ARG A 1 66 ? -12.954 14.043 -4.709 1.00 5.41 66 ARG A O 1
ATOM 1247 N N . PHE A 1 67 ? -14.196 13.240 -6.414 1.00 5.02 67 PHE A N 1
ATOM 1248 C CA . PHE A 1 67 ? -13.167 13.486 -7.422 1.00 5.17 67 PHE A CA 1
ATOM 1249 C C . PHE A 1 67 ? -13.363 14.861 -8.038 1.00 5.48 67 PHE A C 1
ATOM 1250 O O . PHE A 1 67 ? -14.456 15.181 -8.491 1.00 6.68 67 PHE A O 1
ATOM 1267 N N . SER A 1 68 ? -12.288 15.648 -8.137 1.00 5.34 68 SER A N 1
ATOM 1268 C CA A SER A 1 68 ? -12.342 16.908 -8.858 0.55 5.01 68 SER A CA 1
ATOM 1269 C CA B SER A 1 68 ? -12.324 16.940 -8.810 0.25 6.34 68 SER A CA 1
ATOM 1270 C CA C SER A 1 68 ? -12.331 16.933 -8.820 0.20 6.46 68 SER A CA 1
ATOM 1271 C C . SER A 1 68 ? -11.013 17.164 -9.541 1.00 5.87 68 SER A C 1
ATOM 1272 O O . SER A 1 68 ? -9.962 16.754 -9.076 1.00 8.78 68 SER A O 1
ATOM 1294 N N . GLY A 1 69 ? -11.080 17.834 -10.683 1.00 6.08 69 GLY A N 1
ATOM 1295 C CA . GLY A 1 69 ? -9.889 18.146 -11.455 1.00 5.88 69 GLY A CA 1
ATOM 1296 C C . GLY A 1 69 ? -9.776 19.638 -11.646 1.00 5.78 69 GLY A C 1
ATOM 1297 O O . GLY A 1 69 ? -10.780 20.334 -11.789 1.00 7.48 69 GLY A O 1
ATOM 1301 N N . SER A 1 70 ? -8.534 20.105 -11.737 1.00 6.41 70 SER A N 1
ATOM 1302 C CA . SER A 1 70 ? -8.258 21.507 -12.015 1.00 8.24 70 SER A CA 1
ATOM 1303 C C . SER A 1 70 ? -6.857 21.648 -12.602 1.00 6.91 70 SER A C 1
ATOM 1304 O O . SER A 1 70 ? -6.061 20.722 -12.563 1.00 8.29 70 SER A O 1
ATOM 1312 N N . LEU A 1 71 ? -6.573 22.830 -13.141 1.00 8.60 71 LEU A N 1
ATOM 1313 C CA . LEU A 1 71 ? -5.213 23.246 -13.460 1.00 7.71 71 LEU A CA 1
ATOM 1314 C C . LEU A 1 71 ? -4.783 24.230 -12.375 1.00 9.54 71 LEU A C 1
ATOM 1315 O O . LEU A 1 71 ? -5.481 25.213 -12.118 1.00 10.97 71 LEU A O 1
ATOM 1331 N N A ILE A 1 72 ? -3.700 23.923 -11.686 0.58 9.87 72 ILE A N 1
ATOM 1332 N N B ILE A 1 72 ? -3.630 23.970 -11.750 0.42 9.01 72 ILE A N 1
ATOM 1333 C CA A ILE A 1 72 ? -3.241 24.730 -10.564 0.58 12.05 72 ILE A CA 1
ATOM 1334 C CA B ILE A 1 72 ? -3.068 24.839 -10.709 0.42 10.01 72 ILE A CA 1
ATOM 1335 C C A ILE A 1 72 ? -1.788 25.046 -10.845 0.58 12.45 72 ILE A C 1
ATOM 1336 C C B ILE A 1 72 ? -1.565 24.602 -10.641 0.42 10.47 72 ILE A C 1
ATOM 1337 O O A ILE A 1 72 ? -0.965 24.134 -10.968 0.58 11.52 72 ILE A O 1
ATOM 1338 O O B ILE A 1 72 ? -1.090 23.477 -10.818 0.42 9.92 72 ILE A O 1
ATOM 1369 N N A GLY A 1 73 ? -1.466 26.325 -10.930 0.58 13.40 73 GLY A N 1
ATOM 1370 N N B GLY A 1 73 ? -0.823 25.652 -10.300 0.42 12.20 73 GLY A N 1
ATOM 1371 C CA A GLY A 1 73 ? -0.110 26.673 -11.283 0.58 14.43 73 GLY A CA 1
ATOM 1372 C CA B GLY A 1 73 ? 0.612 25.506 -10.095 0.42 14.07 73 GLY A CA 1
ATOM 1373 C C A GLY A 1 73 ? 0.178 26.100 -12.642 0.58 15.89 73 GLY A C 1
ATOM 1374 C C B GLY A 1 73 ? 1.355 24.916 -11.274 0.42 13.68 73 GLY A C 1
ATOM 1375 O O A GLY A 1 73 ? -0.575 26.320 -13.593 0.58 18.78 73 GLY A O 1
ATOM 1376 O O B GLY A 1 73 ? 2.279 24.116 -11.084 0.42 15.31 73 GLY A O 1
ATOM 1383 N N A ASP A 1 74 ? 1.247 25.313 -12.724 0.58 14.33 74 ASP A N 1
ATOM 1384 N N B ASP A 1 74 ? 0.977 25.302 -12.495 0.42 15.06 74 ASP A N 1
ATOM 1385 C CA A ASP A 1 74 ? 1.701 24.766 -13.988 0.58 13.11 74 ASP A CA 1
ATOM 1386 C CA B ASP A 1 74 ? 1.576 24.871 -13.761 0.42 15.60 74 ASP A CA 1
ATOM 1387 C C A ASP A 1 74 ? 1.331 23.305 -14.192 0.58 8.70 74 ASP A C 1
ATOM 1388 C C B ASP A 1 74 ? 1.349 23.400 -14.082 0.42 11.98 74 ASP A C 1
ATOM 1389 O O A ASP A 1 74 ? 1.774 22.724 -15.181 0.58 8.08 74 ASP A O 1
ATOM 1390 O O B ASP A 1 74 ? 1.955 22.886 -15.035 0.42 10.35 74 ASP A O 1
ATOM 1407 N N . LYS A 1 75 ? 0.481 22.723 -13.337 1.00 10.29 75 LYS A N 1
ATOM 1408 C CA A LYS A 1 75 ? 0.179 21.305 -13.403 0.66 8.41 75 LYS A CA 1
ATOM 1409 C CA B LYS A 1 75 ? 0.188 21.320 -13.544 0.34 9.83 75 LYS A CA 1
ATOM 1410 C C . LYS A 1 75 ? -1.317 21.083 -13.548 1.00 6.68 75 LYS A C 1
ATOM 1411 O O . LYS A 1 75 ? -2.130 21.958 -13.249 1.00 8.47 75 LYS A O 1
ATOM 1448 N N . ALA A 1 76 ? -1.669 19.885 -13.960 1.00 6.18 76 ALA A N 1
ATOM 1449 C CA . ALA A 1 76 ? -3.028 19.402 -13.791 1.00 5.80 76 ALA A CA 1
ATOM 1450 C C . ALA A 1 76 ? -3.092 18.625 -12.485 1.00 5.35 76 ALA A C 1
ATOM 1451 O O . ALA A 1 76 ? -2.147 17.917 -12.137 1.00 6.10 76 ALA A O 1
ATOM 1458 N N . VAL A 1 77 ? -4.207 18.756 -11.771 1.00 5.28 77 VAL A N 1
ATOM 1459 C CA . VAL A 1 77 ? -4.360 18.176 -10.443 1.00 5.01 77 VAL A CA 1
ATOM 1460 C C . VAL A 1 77 ? -5.689 17.450 -10.347 1.00 5.22 77 VAL A C 1
ATOM 1461 O O . VAL A 1 77 ? -6.732 18.015 -10.671 1.00 7.20 77 VAL A O 1
ATOM 1474 N N . LEU A 1 78 ? -5.651 16.220 -9.869 1.00 4.88 78 LEU A N 1
ATOM 1475 C CA . LEU A 1 78 ? -6.830 15.459 -9.480 1.00 4.82 78 LEU A CA 1
ATOM 1476 C C . LEU A 1 78 ? -6.820 15.400 -7.964 1.00 4.75 78 LEU A C 1
ATOM 1477 O O . LEU A 1 78 ? -5.834 14.980 -7.357 1.00 6.03 78 LEU A O 1
ATOM 1493 N N . THR A 1 79 ? -7.909 15.838 -7.353 1.00 5.15 79 THR A N 1
ATOM 1494 C CA . THR A 1 79 ? -8.054 15.805 -5.906 1.00 5.20 79 THR A CA 1
ATOM 1495 C C . THR A 1 79 ? -9.163 14.832 -5.546 1.00 5.31 79 THR A C 1
ATOM 1496 O O . THR A 1 79 ? -10.242 14.870 -6.141 1.00 6.81 79 THR A O 1
ATOM 1507 N N . ILE A 1 80 ? -8.907 13.983 -4.558 1.00 4.89 80 ILE A N 1
ATOM 1508 C CA . ILE A 1 80 ? -9.902 13.102 -3.982 1.00 5.57 80 ILE A CA 1
ATOM 1509 C C . ILE A 1 80 ? -10.130 13.627 -2.573 1.00 5.28 80 ILE A C 1
ATOM 1510 O O . ILE A 1 80 ? -9.255 13.507 -1.710 1.00 5.65 80 ILE A O 1
ATOM 1526 N N . THR A 1 81 ? -11.276 14.247 -2.343 1.00 5.03 81 THR A N 1
ATOM 1527 C CA A THR A 1 81 ? -11.529 14.892 -1.050 0.96 5.47 81 THR A CA 1
ATOM 1528 C CA B THR A 1 81 ? -11.555 14.895 -1.061 0.04 5.76 81 THR A CA 1
ATOM 1529 C C . THR A 1 81 ? -12.382 13.936 -0.222 1.00 5.25 81 THR A C 1
ATOM 1530 O O . THR A 1 81 ? -13.611 13.947 -0.284 1.00 6.79 81 THR A O 1
ATOM 1551 N N . GLY A 1 82 ? -11.722 13.089 0.546 1.00 5.51 82 GLY A N 1
ATOM 1552 C CA . GLY A 1 82 ? -12.376 12.060 1.328 1.00 5.48 82 GLY A CA 1
ATOM 1553 C C . GLY A 1 82 ? -12.276 10.703 0.657 1.00 5.10 82 GLY A C 1
ATOM 1554 O O . GLY A 1 82 ? -13.252 10.160 0.150 1.00 6.18 82 GLY A O 1
ATOM 1558 N N . ALA A 1 83 ? -11.075 10.148 0.639 1.00 5.28 83 ALA A N 1
ATOM 1559 C CA . ALA A 1 83 ? -10.818 8.901 -0.063 1.00 4.99 83 ALA A CA 1
ATOM 1560 C C . ALA A 1 83 ? -11.657 7.781 0.519 1.00 5.28 83 ALA A C 1
ATOM 1561 O O . ALA A 1 83 ? -12.046 7.796 1.688 1.00 5.54 83 ALA A O 1
ATOM 1568 N N . GLN A 1 84 ? -11.888 6.787 -0.322 1.00 5.07 84 GLN A N 1
ATOM 1569 C CA . GLN A 1 84 ? -12.588 5.568 0.036 1.00 5.48 84 GLN A CA 1
ATOM 1570 C C . GLN A 1 84 ? -11.751 4.371 -0.397 1.00 5.69 84 GLN A C 1
ATOM 1571 O O . GLN A 1 84 ? -10.920 4.461 -1.305 1.00 5.54 84 GLN A O 1
ATOM 1585 N N . THR A 1 85 ? -11.989 3.224 0.244 1.00 6.08 85 THR A N 1
ATOM 1586 C CA . THR A 1 85 ? -11.186 2.046 -0.092 1.00 6.70 85 THR A CA 1
ATOM 1587 C C . THR A 1 85 ? -11.298 1.665 -1.562 1.00 6.63 85 THR A C 1
ATOM 1588 O O . THR A 1 85 ? -10.313 1.197 -2.150 1.00 7.36 85 THR A O 1
ATOM 1599 N N . GLU A 1 86 ? -12.466 1.867 -2.175 1.00 6.99 86 GLU A N 1
ATOM 1600 C CA A GLU A 1 86 ? -12.622 1.512 -3.579 0.55 6.89 86 GLU A CA 1
ATOM 1601 C CA B GLU A 1 86 ? -12.671 1.552 -3.580 0.45 8.23 86 GLU A CA 1
ATOM 1602 C C . GLU A 1 86 ? -11.835 2.423 -4.508 1.00 6.76 86 GLU A C 1
ATOM 1603 O O . GLU A 1 86 ? -11.798 2.146 -5.712 1.00 8.09 86 GLU A O 1
ATOM 1626 N N . ASP A 1 87 ? -11.185 3.462 -3.991 1.00 5.92 87 ASP A N 1
ATOM 1627 C CA . ASP A 1 87 ? -10.372 4.338 -4.812 1.00 5.41 87 ASP A CA 1
ATOM 1628 C C . ASP A 1 87 ? -8.959 3.800 -5.026 1.00 5.27 87 ASP A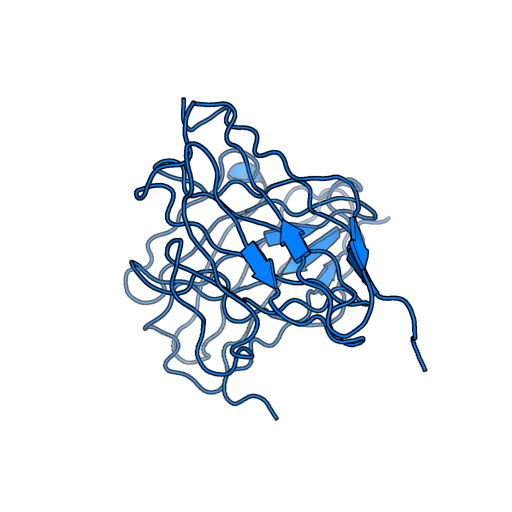 C 1
ATOM 1629 O O . ASP A 1 87 ? -8.190 4.406 -5.773 1.00 5.85 87 ASP A O 1
ATOM 1638 N N . GLU A 1 88 ? -8.611 2.680 -4.404 1.00 5.44 88 GLU A N 1
ATOM 1639 C CA . GLU A 1 88 ? -7.317 2.076 -4.647 1.00 5.43 88 GLU A CA 1
ATOM 1640 C C . GLU A 1 88 ? -7.244 1.645 -6.108 1.00 6.06 88 GLU A C 1
ATOM 1641 O O . GLU A 1 88 ? -8.063 0.857 -6.560 1.00 7.21 88 GLU A O 1
ATOM 1653 N N . ALA A 1 89 ? -6.275 2.175 -6.854 1.00 5.27 89 ALA A N 1
ATOM 1654 C CA . ALA A 1 89 ? -6.255 2.069 -8.308 1.00 5.16 89 ALA A CA 1
ATOM 1655 C C . ALA A 1 89 ? -4.981 2.744 -8.805 1.00 4.66 89 ALA A C 1
ATOM 1656 O O . ALA A 1 89 ? -4.272 3.394 -8.039 1.00 5.81 89 ALA A O 1
ATOM 1663 N N . ILE A 1 90 ? -4.731 2.628 -10.109 1.00 4.59 90 ILE A N 1
ATOM 1664 C CA . ILE A 1 90 ? -3.703 3.416 -10.783 1.00 4.12 90 ILE A CA 1
ATOM 1665 C C . ILE A 1 90 ? -4.409 4.536 -11.529 1.00 4.37 90 ILE A C 1
ATOM 1666 O O . ILE A 1 90 ? -5.357 4.283 -12.271 1.00 6.07 90 ILE A O 1
ATOM 1682 N N . TYR A 1 91 ? -3.947 5.767 -11.344 1.00 3.77 91 TYR A N 1
ATOM 1683 C CA . TYR A 1 91 ? -4.562 6.933 -11.961 1.00 4.16 91 TYR A CA 1
ATOM 1684 C C . TYR A 1 91 ? -3.645 7.461 -13.043 1.00 3.68 91 TYR A C 1
ATOM 1685 O O . TYR A 1 91 ? -2.476 7.731 -12.777 1.00 4.64 91 TYR A O 1
ATOM 1703 N N A PHE A 1 92 ? -4.173 7.680 -14.239 0.97 3.49 92 PHE A N 1
ATOM 1704 N N B PHE A 1 92 ? -4.132 7.504 -14.276 0.03 3.76 92 PHE A N 1
ATOM 1705 C CA A PHE A 1 92 ? -3.412 8.230 -15.353 0.97 3.73 92 PHE A CA 1
ATOM 1706 C CA B PHE A 1 92 ? -3.401 8.119 -15.370 0.03 4.03 92 PHE A CA 1
ATOM 1707 C C A PHE A 1 92 ? -4.029 9.550 -15.788 0.97 3.45 92 PHE A C 1
ATOM 1708 C C B PHE A 1 92 ? -4.069 9.440 -15.721 0.03 4.28 92 PHE A C 1
ATOM 1709 O O A PHE A 1 92 ? -5.248 9.667 -15.874 0.97 4.64 92 PHE A O 1
ATOM 1710 O O B PHE A 1 92 ? -5.257 9.645 -15.458 0.03 4.47 92 PHE A O 1
ATOM 1743 N N A CYS A 1 93 ? -3.177 10.518 -16.105 0.97 3.69 93 CYS A N 1
ATOM 1744 N N B CYS A 1 93 ? -3.296 10.345 -16.312 0.03 4.47 93 CYS A N 1
ATOM 1745 C CA A CYS A 1 93 ? -3.631 11.699 -16.815 0.97 4.08 93 CYS A CA 1
ATOM 1746 C CA B CYS A 1 93 ? -3.861 11.554 -16.889 0.03 5.08 93 CYS A CA 1
ATOM 1747 C C A CYS A 1 93 ? -3.272 11.570 -18.287 0.97 3.46 93 CYS A C 1
ATOM 1748 C C B CYS A 1 93 ? -3.333 11.699 -18.307 0.03 4.60 93 CYS A C 1
ATOM 1749 O O A CYS A 1 93 ? -2.365 10.822 -18.663 0.97 5.04 93 CYS A O 1
ATOM 1750 O O B CYS A 1 93 ? -2.242 11.223 -18.635 0.03 4.18 93 CYS A O 1
ATOM 1763 N N A ALA A 1 94 ? -3.993 12.327 -19.111 0.97 4.11 94 ALA A N 1
ATOM 1764 N N B ALA A 1 94 ? -4.130 12.349 -19.148 0.03 4.45 94 ALA A N 1
ATOM 1765 C CA A ALA A 1 94 ? -3.774 12.352 -20.549 0.97 4.41 94 ALA A CA 1
ATOM 1766 C CA B ALA A 1 94 ? -3.897 12.383 -20.582 0.03 4.87 94 ALA A CA 1
ATOM 1767 C C A ALA A 1 94 ? -3.890 13.790 -21.008 0.97 3.91 94 ALA A C 1
ATOM 1768 C C B ALA A 1 94 ? -3.924 13.828 -21.039 0.03 4.37 94 ALA A C 1
ATOM 1769 O O A ALA A 1 94 ? -4.851 14.475 -20.659 0.97 4.56 94 ALA A O 1
ATOM 1770 O O B ALA A 1 94 ? -4.860 14.565 -20.714 0.03 4.53 94 ALA A O 1
ATOM 1783 N N . LEU A 1 95 ? -2.907 14.230 -21.792 1.00 4.03 95 LEU A N 1
ATOM 1784 C CA . LEU A 1 95 ? -2.818 15.582 -22.316 1.00 4.02 95 LEU A CA 1
ATOM 1785 C C . LEU A 1 95 ? -2.903 15.558 -23.835 1.00 4.35 95 LEU A C 1
ATOM 1786 O O . LEU A 1 95 ? -2.270 14.725 -24.486 1.00 4.33 95 LEU A O 1
ATOM 1802 N N . TRP A 1 96 ? -3.610 16.530 -24.391 1.00 4.22 96 TRP A N 1
ATOM 1803 C CA . TRP A 1 96 ? -3.685 16.739 -25.826 1.00 4.16 96 TRP A CA 1
ATOM 1804 C C . TRP A 1 96 ? -2.609 17.719 -26.245 1.00 4.49 96 TRP A C 1
ATOM 1805 O O . TRP A 1 96 ? -2.566 18.848 -25.763 1.00 4.96 96 TRP A O 1
ATOM 1826 N N . TYR A 1 97 ? -1.770 17.287 -27.171 1.00 4.72 97 TYR A N 1
ATOM 1827 C CA . TYR A 1 97 ? -0.649 18.067 -27.693 1.00 5.65 97 TYR A CA 1
ATOM 1828 C C . TYR A 1 97 ? -0.842 18.225 -29.205 1.00 5.97 97 TYR A C 1
ATOM 1829 O O . TYR A 1 97 ? -0.186 17.536 -29.994 1.00 7.30 97 TYR A O 1
ATOM 1847 N N . SER A 1 98 ? -1.760 19.111 -29.588 1.00 7.12 98 SER A N 1
ATOM 1848 C CA A SER A 1 98 ? -1.976 19.541 -30.978 0.69 8.76 98 SER A CA 1
ATOM 1849 C CA B SER A 1 98 ? -2.036 19.555 -30.951 0.31 8.71 98 SER A CA 1
ATOM 1850 C C . SER A 1 98 ? -2.613 18.514 -31.906 1.00 7.92 98 SER A C 1
ATOM 1851 O O . SER A 1 98 ? -3.547 18.827 -32.656 1.00 10.07 98 SER A O 1
ATOM 1866 N N . ASN A 1 99 ? -2.045 17.316 -31.931 1.00 6.59 99 ASN A N 1
ATOM 1867 C CA . ASN A 1 99 ? -2.472 16.291 -32.874 1.00 6.78 99 ASN A CA 1
ATOM 1868 C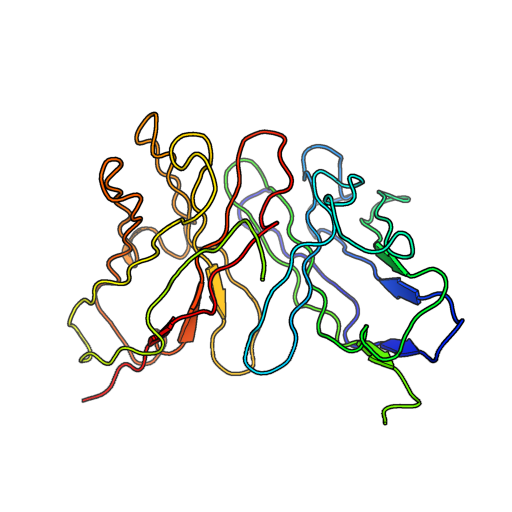 C . ASN A 1 99 ? -2.281 14.896 -32.294 1.00 5.86 99 ASN A C 1
ATOM 1869 O O . ASN A 1 99 ? -2.449 13.917 -33.031 1.00 7.20 99 ASN A O 1
ATOM 1880 N N . HIS A 1 100 ? -1.991 14.763 -31.004 1.00 4.83 100 HIS A N 1
ATOM 1881 C CA A HIS A 1 100 ? -2.015 13.457 -30.380 0.56 4.44 100 HIS A CA 1
ATOM 1882 C CA B HIS A 1 100 ? -1.884 13.456 -30.373 0.44 5.50 100 HIS A CA 1
ATOM 1883 C C . HIS A 1 100 ? -2.123 13.611 -28.875 1.00 4.66 100 HIS A C 1
ATOM 1884 O O . HIS A 1 100 ? -1.845 14.669 -28.312 1.00 4.81 100 HIS A O 1
ATOM 1911 N N . TRP A 1 101 ? -2.574 12.532 -28.247 1.00 4.29 101 TRP A N 1
ATOM 1912 C CA . TRP A 1 101 ? -2.647 12.431 -26.795 1.00 4.14 101 TRP A CA 1
ATOM 1913 C C . TRP A 1 101 ? -1.382 11.784 -26.271 1.00 3.91 101 TRP A C 1
ATOM 1914 O O . TRP A 1 101 ? -0.856 10.847 -26.876 1.00 5.06 101 TRP A O 1
ATOM 1935 N N . VAL A 1 102 ? -0.925 12.264 -25.112 1.00 3.70 102 VAL A N 1
ATOM 1936 C CA . VAL A 1 102 ? 0.186 11.690 -24.380 1.00 4.25 102 VAL A CA 1
ATOM 1937 C C . VAL A 1 102 ? -0.291 11.392 -22.956 1.00 4.13 102 VAL A C 1
ATOM 1938 O O . VAL A 1 102 ? -0.773 12.285 -22.260 1.00 4.40 102 VAL A O 1
ATOM 1951 N N . PHE A 1 103 ? -0.151 10.144 -22.531 1.00 4.57 103 PHE A N 1
ATOM 1952 C CA A PHE A 1 103 ? -0.474 9.745 -21.172 0.57 4.55 103 PHE A CA 1
ATOM 1953 C CA B PHE A 1 103 ? -0.499 9.755 -21.178 0.43 4.78 103 PHE A CA 1
ATOM 1954 C C . PHE A 1 103 ? 0.713 9.929 -20.253 1.00 4.95 103 PHE A C 1
ATOM 1955 O O . PHE A 1 103 ? 1.874 9.703 -20.632 1.00 6.02 103 PHE A O 1
ATOM 1988 N N . GLY A 1 104 ? 0.429 10.311 -19.016 1.00 4.76 104 GLY A N 1
ATOM 1989 C CA . GLY A 1 104 ? 1.394 10.222 -17.953 1.00 5.53 104 GLY A CA 1
ATOM 1990 C C . GLY A 1 104 ? 1.698 8.790 -17.604 1.00 5.30 104 GLY A C 1
ATOM 1991 O O . GLY A 1 104 ? 1.024 7.864 -18.033 1.00 5.71 104 GLY A O 1
ATOM 1995 N N . GLY A 1 105 ? 2.704 8.601 -16.742 1.00 5.62 105 GLY A N 1
ATOM 1996 C CA . GLY A 1 105 ? 3.122 7.259 -16.384 1.00 6.05 105 GLY A CA 1
ATOM 1997 C C . GLY A 1 105 ? 2.268 6.558 -15.351 1.00 6.08 105 GLY A C 1
ATOM 1998 O O . GLY A 1 105 ? 2.503 5.375 -15.087 1.00 7.45 105 GLY A O 1
ATOM 2002 N N . GLY A 1 106 ? 1.307 7.245 -14.761 1.00 5.50 106 GLY A N 1
ATOM 2003 C CA . GLY A 1 106 ? 0.391 6.668 -13.796 1.00 5.92 106 GLY A CA 1
ATOM 2004 C C . GLY A 1 106 ? 0.899 6.795 -12.377 1.00 5.36 106 GLY A C 1
ATOM 2005 O O . GLY A 1 106 ? 2.093 6.744 -12.105 1.00 7.37 106 GLY A O 1
ATOM 2009 N N . THR A 1 107 ? -0.031 6.969 -11.449 1.00 4.82 107 THR A N 1
ATOM 2010 C CA . THR A 1 107 ? 0.244 6.992 -10.015 1.00 4.83 107 THR A CA 1
ATOM 2011 C C . THR A 1 107 ? -0.501 5.844 -9.364 1.00 4.75 107 THR A C 1
ATOM 2012 O O . THR A 1 107 ? -1.728 5.748 -9.484 1.00 5.13 107 THR A O 1
ATOM 2023 N N . LYS A 1 108 ? 0.229 4.997 -8.645 1.00 4.69 108 LYS A N 1
ATOM 2024 C CA A LYS A 1 108 ? -0.395 3.913 -7.893 0.60 6.05 108 LYS A CA 1
ATOM 2025 C CA B LYS A 1 108 ? -0.383 3.907 -7.892 0.40 4.37 108 LYS A CA 1
ATOM 2026 C C . LYS A 1 108 ? -0.866 4.447 -6.555 1.00 5.33 108 LYS A C 1
ATOM 2027 O O . LYS A 1 108 ? -0.059 4.814 -5.720 1.00 7.09 108 LYS A O 1
ATOM 2064 N N . LEU A 1 109 ? -2.183 4.457 -6.336 1.00 5.05 109 LEU A N 1
ATOM 2065 C CA . LEU A 1 109 ? -2.772 4.901 -5.074 1.00 4.50 109 LEU A CA 1
ATOM 2066 C C . LEU A 1 109 ? -3.175 3.681 -4.265 1.00 4.96 109 LEU A C 1
ATOM 2067 O O . LEU A 1 109 ? -4.034 2.896 -4.695 1.00 5.84 109 LEU A O 1
ATOM 2083 N N . THR A 1 110 ? -2.601 3.548 -3.077 1.00 5.02 110 THR A N 1
ATOM 2084 C CA . THR A 1 110 ? -2.986 2.536 -2.108 1.00 6.07 110 THR A CA 1
ATOM 2085 C C . THR A 1 110 ? -3.883 3.198 -1.072 1.00 5.59 110 THR A C 1
ATOM 2086 O O . THR A 1 110 ? -3.592 4.301 -0.606 1.00 7.02 110 THR A O 1
ATOM 2097 N N . VAL A 1 111 ? -4.986 2.537 -0.726 1.00 6.31 111 VAL A N 1
ATOM 2098 C CA . VAL A 1 111 ? -5.890 3.029 0.316 1.00 6.22 111 VAL A CA 1
ATOM 2099 C C . VAL A 1 111 ? -5.917 1.985 1.418 1.00 6.57 111 VAL A C 1
ATOM 2100 O O . VAL A 1 111 ? -6.333 0.842 1.191 1.00 8.23 111 VAL A O 1
ATOM 2113 N N . LEU A 1 112 ? -5.407 2.348 2.590 1.00 8.06 112 LEU A N 1
ATOM 2114 C CA . LEU A 1 112 ? -5.389 1.411 3.700 1.00 9.21 112 LEU A CA 1
ATOM 2115 C C . LEU A 1 112 ? -6.815 1.142 4.159 1.00 10.69 112 LEU A C 1
ATOM 2116 O O . LEU A 1 112 ? -7.725 1.950 3.967 1.00 12.79 112 LEU A O 1
ATOM 2132 N N . GLY A 1 113 ? -7.014 -0.015 4.770 1.00 13.38 113 GLY A N 1
ATOM 2133 C CA . GLY A 1 113 ? -8.321 -0.378 5.266 1.00 16.11 113 GLY A CA 1
ATOM 2134 C C . GLY A 1 113 ? -9.118 -1.296 4.370 1.00 14.66 113 GLY A C 1
ATOM 2135 O O . GLY A 1 113 ? -10.335 -1.419 4.565 1.00 16.23 113 GLY A O 1
ATOM 2139 N N . GLN A 1 114 ? -8.477 -1.953 3.407 1.00 14.68 114 GLN A N 1
ATOM 2140 C CA . GLN A 1 114 ? -9.207 -2.843 2.516 1.00 15.53 114 GLN A CA 1
ATOM 2141 C C . GLN A 1 114 ? -9.849 -3.979 3.304 1.00 21.29 114 GLN A C 1
ATOM 2142 O O . GLN A 1 114 ? -9.256 -4.523 4.241 1.00 23.09 114 GLN A O 1
ATOM 2156 N N . GLY A 1 115 ? -11.085 -4.311 2.924 1.00 24.11 115 GLY A N 1
ATOM 2157 C CA . GLY A 1 115 ? -11.809 -5.457 3.447 1.00 27.94 115 GLY A CA 1
ATOM 2158 C C . GLY A 1 115 ? -12.201 -5.339 4.906 1.00 33.80 115 GLY A C 1
ATOM 2159 O O . GLY A 1 115 ? -12.274 -4.240 5.463 1.00 36.10 115 GLY A O 1
ATOM 2163 N N . GLY A 1 128 ? -26.451 -2.482 -14.626 1.00 31.51 128 GLY A N 1
ATOM 2164 C CA . GLY A 1 128 ? -25.281 -2.367 -15.472 1.00 26.66 128 GLY A CA 1
ATOM 2165 C C . GLY A 1 128 ? -25.080 -0.985 -16.075 1.00 21.36 128 GLY A C 1
ATOM 2166 O O . GLY A 1 128 ? -25.954 -0.114 -16.033 1.00 24.06 128 GLY A O 1
ATOM 2169 N N . SER A 1 129 ? -23.907 -0.768 -16.646 1.00 18.22 129 SER A N 1
ATOM 2170 C CA . SER A 1 129 ? -23.619 0.516 -17.258 1.00 11.97 129 SER A CA 1
ATOM 2171 C C . SER A 1 129 ? -24.422 0.697 -18.530 1.00 9.30 129 SER A C 1
ATOM 2172 O O . SER A 1 129 ? -24.474 -0.200 -19.379 1.00 9.70 129 SER A O 1
ATOM 2180 N N . GLN A 1 130 ? -25.049 1.867 -18.663 1.00 8.77 130 GLN A N 1
ATOM 2181 C CA . GLN A 1 130 ? -25.776 2.168 -19.881 1.00 7.54 130 GLN A CA 1
ATOM 2182 C C . GLN A 1 130 ? -24.855 2.105 -21.095 1.00 5.91 130 GLN A C 1
ATOM 2183 O O . GLN A 1 130 ? -25.150 1.430 -22.082 1.00 6.55 130 GLN A O 1
ATOM 2197 N N . VAL A 1 131 ? -23.732 2.826 -21.047 1.00 6.28 131 VAL A N 1
ATOM 2198 C CA . VAL A 1 131 ? -22.742 2.820 -22.120 1.00 5.73 131 VAL A CA 1
ATOM 2199 C C . VAL A 1 131 ? -21.830 1.626 -21.930 1.00 5.91 131 VAL A C 1
ATOM 2200 O O . VAL A 1 131 ? -21.256 1.439 -20.849 1.00 6.67 131 VAL A O 1
ATOM 2213 N N . GLN A 1 132 ? -21.678 0.826 -22.983 1.00 5.00 132 GLN A N 1
ATOM 2214 C CA . GLN A 1 132 ? -20.751 -0.282 -22.977 1.00 5.68 132 GLN A CA 1
ATOM 2215 C C . GLN A 1 132 ? -19.963 -0.297 -24.278 1.00 5.56 132 GLN A C 1
ATOM 2216 O O . GLN A 1 132 ? -20.516 -0.111 -25.361 1.00 8.14 132 GLN A O 1
ATOM 2230 N N . LEU A 1 133 ? -18.669 -0.531 -24.155 1.00 4.97 133 LEU A N 1
ATOM 2231 C CA . LEU A 1 133 ? -17.786 -0.748 -25.299 1.00 4.76 133 LEU A CA 1
ATOM 2232 C C . LEU A 1 133 ? -17.354 -2.203 -25.171 1.00 4.80 133 LEU A C 1
ATOM 2233 O O . LEU A 1 133 ? -16.777 -2.591 -24.144 1.00 6.27 133 LEU A O 1
ATOM 2249 N N . GLN A 1 134 ? -17.646 -3.006 -26.190 1.00 4.79 134 GLN A N 1
ATOM 2250 C CA . GLN A 1 134 ? -17.544 -4.462 -26.115 1.00 4.78 134 GLN A CA 1
ATOM 2251 C C . GLN A 1 134 ? -16.391 -4.962 -26.970 1.00 4.68 134 GLN A C 1
ATOM 2252 O O . GLN A 1 134 ? -16.433 -4.858 -28.198 1.00 5.09 134 GLN A O 1
ATOM 2266 N N . GLN A 1 135 ? -15.378 -5.517 -26.315 1.00 4.85 135 GLN A N 1
ATOM 2267 C CA . GLN A 1 135 ? -14.182 -6.048 -26.949 1.00 4.41 135 GLN A CA 1
ATOM 2268 C C . GLN A 1 135 ? -14.031 -7.516 -26.596 1.00 4.96 135 GLN A C 1
ATOM 2269 O O . GLN A 1 135 ? -14.341 -7.923 -25.471 1.00 5.81 135 GLN A O 1
ATOM 2283 N N . PRO A 1 136 ? -13.501 -8.326 -27.511 1.00 5.63 136 PRO A N 1
ATOM 2284 C CA . PRO A 1 136 ? -13.163 -9.710 -27.159 1.00 6.25 136 PRO A CA 1
ATOM 2285 C C . PRO A 1 136 ? -12.093 -9.768 -26.085 1.00 6.02 136 PRO A C 1
ATOM 2286 O O . PRO A 1 136 ? -11.249 -8.895 -25.974 1.00 6.21 136 PRO A O 1
ATOM 2297 N N . GLY A 1 137 ? -12.087 -10.849 -25.320 1.00 5.76 137 GLY A N 1
ATOM 2298 C CA . GLY A 1 137 ? -11.117 -10.957 -24.245 1.00 7.20 137 GLY A CA 1
ATOM 2299 C C . GLY A 1 137 ? -9.683 -11.121 -24.712 1.00 5.22 137 GLY A C 1
ATOM 2300 O O . GLY A 1 137 ? -8.781 -10.553 -24.116 1.00 5.94 137 GLY A O 1
ATOM 2304 N N . ALA A 1 138 ? -9.454 -11.922 -25.749 1.00 5.46 138 ALA A N 1
ATOM 2305 C CA . ALA A 1 138 ? -8.083 -12.253 -26.124 1.00 5.77 138 ALA A CA 1
ATOM 2306 C C . ALA A 1 138 ? -8.005 -12.665 -27.584 1.00 6.17 138 ALA A C 1
ATOM 2307 O O . ALA A 1 138 ? -8.963 -13.188 -28.165 1.00 7.53 138 ALA A O 1
ATOM 2314 N N . GLU A 1 139 ? -6.840 -12.426 -28.163 1.00 5.85 139 GLU A N 1
ATOM 2315 C CA . GLU A 1 139 ? -6.504 -12.882 -29.491 1.00 6.19 139 GLU A CA 1
ATOM 2316 C C . GLU A 1 139 ? -5.055 -13.344 -29.477 1.00 5.80 139 GLU A C 1
ATOM 2317 O O . GLU A 1 139 ? -4.255 -12.915 -28.651 1.00 6.13 139 GLU A O 1
ATOM 2329 N N . LEU A 1 140 ? -4.710 -14.186 -30.434 1.00 7.67 140 LEU A N 1
ATOM 2330 C CA . LEU A 1 140 ? -3.344 -14.651 -30.587 1.00 7.94 140 LEU A CA 1
ATOM 2331 C C . LEU A 1 140 ? -3.008 -14.672 -32.067 1.00 7.55 140 LEU A C 1
ATOM 2332 O O . LEU A 1 140 ? -3.834 -15.083 -32.880 1.00 10.73 140 LEU A O 1
ATOM 2348 N N A ALA A 1 141 ? -1.815 -14.215 -32.439 0.37 4.43 141 ALA A N 1
ATOM 2349 N N B ALA A 1 141 ? -1.788 -14.262 -32.396 0.63 8.32 141 ALA A N 1
ATOM 2350 C CA A ALA A 1 141 ? -1.418 -14.238 -33.844 0.37 4.72 141 ALA A CA 1
ATOM 2351 C CA B ALA A 1 141 ? -1.346 -14.135 -33.773 0.63 8.34 141 ALA A CA 1
ATOM 2352 C C A ALA A 1 141 ? 0.098 -14.339 -33.935 0.37 3.59 141 ALA A C 1
ATOM 2353 C C B ALA A 1 141 ? 0.116 -14.535 -33.841 0.63 8.18 141 ALA A C 1
ATOM 2354 O O A ALA A 1 141 ? 0.806 -14.133 -32.960 0.37 3.31 141 ALA A O 1
ATOM 2355 O O B ALA A 1 141 ? 0.824 -14.514 -32.839 0.63 9.56 141 ALA A O 1
ATOM 2368 N N A LYS A 1 142 ? 0.593 -14.626 -35.154 0.37 4.05 142 LYS A N 1
ATOM 2369 N N B LYS A 1 142 ? 0.561 -14.915 -35.033 0.63 8.46 142 LYS A N 1
ATOM 2370 C CA A LYS A 1 142 ? 1.974 -15.011 -35.420 0.37 4.18 142 LYS A CA 1
ATOM 2371 C CA B LYS A 1 142 ? 1.971 -15.227 -35.195 0.63 8.74 142 LYS A CA 1
ATOM 2372 C C A LYS A 1 142 ? 2.883 -13.809 -35.690 0.37 3.44 142 LYS A C 1
ATOM 2373 C C B LYS A 1 142 ? 2.755 -13.994 -35.613 0.63 7.30 142 LYS A C 1
ATOM 2374 O O A LYS A 1 142 ? 2.456 -12.812 -36.281 0.37 3.01 142 LYS A O 1
ATOM 2375 O O B LYS A 1 142 ? 2.221 -13.071 -36.233 0.63 7.10 142 LYS A O 1
ATOM 2412 N N A PRO A 1 143 ? 4.170 -13.894 -35.332 0.37 3.39 143 PRO A N 1
ATOM 2413 N N B PRO A 1 143 ? 4.049 -13.973 -35.318 0.63 8.11 143 PRO A N 1
ATOM 2414 C CA A PRO A 1 143 ? 5.108 -12.845 -35.743 0.37 3.53 143 PRO A CA 1
ATOM 2415 C CA B PRO A 1 143 ? 4.867 -12.843 -35.742 0.63 7.37 143 PRO A CA 1
ATOM 2416 C C A PRO A 1 143 ? 5.125 -12.678 -37.251 0.37 2.27 143 PRO A C 1
ATOM 2417 C C B PRO A 1 143 ? 4.882 -12.727 -37.254 0.63 6.48 143 PRO A C 1
ATOM 2418 O O A PRO A 1 143 ? 5.315 -13.642 -38.004 0.37 1.91 143 PRO A O 1
ATOM 2419 O O B PRO A 1 143 ? 4.828 -13.727 -37.980 0.63 5.36 143 PRO A O 1
ATOM 2440 N N A GLY A 1 144 ? 4.935 -11.441 -37.687 0.37 3.18 144 GLY A N 1
ATOM 2441 N N B GLY A 1 144 ? 4.954 -11.484 -37.724 0.63 6.39 144 GLY A N 1
ATOM 2442 C CA A GLY A 1 144 ? 4.895 -11.088 -39.079 0.37 3.36 144 GLY A CA 1
ATOM 2443 C CA B GLY A 1 144 ? 4.917 -11.178 -39.133 0.63 6.59 144 GLY A CA 1
ATOM 2444 C C A GLY A 1 144 ? 3.494 -10.943 -39.632 0.37 3.43 144 GLY A C 1
ATOM 2445 C C B GLY A 1 144 ? 3.529 -11.114 -39.726 0.63 6.30 144 GLY A C 1
ATOM 2446 O O A GLY A 1 144 ? 3.299 -10.227 -40.619 0.37 4.09 144 GLY A O 1
ATOM 2447 O O B GLY A 1 144 ? 3.376 -10.666 -40.870 0.63 6.75 144 GLY A O 1
ATOM 2454 N N . ALA A 1 145 ? 2.524 -11.598 -39.012 1.00 4.54 145 ALA A N 1
ATOM 2455 C CA . ALA A 1 145 ? 1.151 -11.555 -39.482 1.00 4.96 145 ALA A CA 1
ATOM 2456 C C . ALA A 1 145 ? 0.468 -10.263 -39.039 1.00 4.58 145 ALA A C 1
ATOM 2457 O O . ALA A 1 145 ? 1.085 -9.375 -38.471 1.00 5.92 145 ALA A O 1
ATOM 2465 N N . SER A 1 146 ? -0.823 -10.141 -39.345 1.00 5.78 146 SER A N 1
ATOM 2466 C CA . SER A 1 146 ? -1.658 -9.060 -38.870 1.00 5.26 146 SER A CA 1
ATOM 2467 C C . SER A 1 146 ? -2.863 -9.653 -38.161 1.00 5.20 146 SER A C 1
ATOM 2468 O O . SER A 1 146 ? -3.210 -10.820 -38.378 1.00 6.08 146 SER A O 1
ATOM 2476 N N . VAL A 1 147 ? -3.520 -8.846 -37.337 1.00 4.52 147 VAL A N 1
ATOM 2477 C CA . VAL A 1 147 ? -4.702 -9.277 -36.605 1.00 5.00 147 VAL A CA 1
ATOM 2478 C C . VAL A 1 147 ? -5.704 -8.149 -36.555 1.00 4.60 147 VAL A C 1
ATOM 2479 O O . VAL A 1 147 ? -5.344 -6.978 -36.518 1.00 4.89 147 VAL A O 1
ATOM 2492 N N . GLN A 1 148 ? -6.980 -8.532 -36.513 1.00 5.09 148 GLN A N 1
ATOM 2493 C CA A GLN A 1 148 ? -8.112 -7.624 -36.391 0.68 5.26 148 GLN A CA 1
ATOM 2494 C CA B GLN A 1 148 ? -8.089 -7.601 -36.381 0.32 5.71 148 GLN A CA 1
ATOM 2495 C C . GLN A 1 148 ? -8.616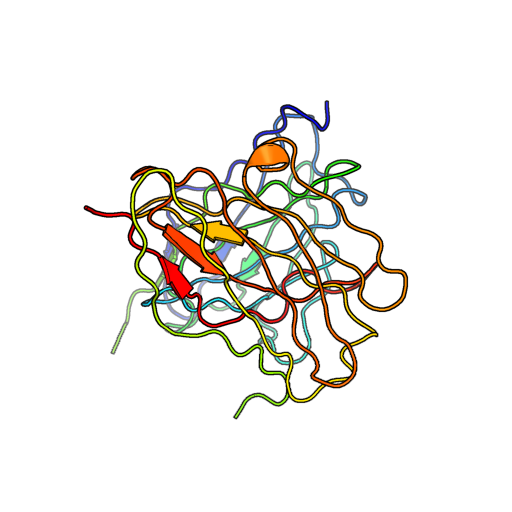 -7.597 -34.952 1.00 4.96 148 GLN A C 1
ATOM 2496 O O . GLN A 1 148 ? -8.951 -8.659 -34.397 1.00 6.50 148 GLN A O 1
ATOM 2523 N N . LEU A 1 149 ? -8.722 -6.412 -34.391 1.00 4.25 149 LEU A N 1
ATOM 2524 C CA . LEU A 1 149 ? -9.359 -6.190 -33.104 1.00 4.32 149 LEU A CA 1
ATOM 2525 C C . LEU A 1 149 ? -10.647 -5.401 -33.329 1.00 4.38 149 LEU A C 1
ATOM 2526 O O . LEU A 1 149 ? -10.707 -4.513 -34.169 1.00 6.17 149 LEU A O 1
ATOM 2542 N N . SER A 1 150 ? -11.690 -5.730 -32.572 1.00 5.31 150 SER A N 1
ATOM 2543 C CA . SER A 1 150 ? -12.997 -5.097 -32.716 1.00 5.23 150 SER A CA 1
ATOM 2544 C C . SER A 1 150 ? -13.452 -4.471 -31.400 1.00 4.53 150 SER A C 1
ATOM 2545 O O . SER A 1 150 ? -13.081 -4.920 -30.317 1.00 4.67 150 SER A O 1
ATOM 2553 N N . CYS A 1 151 ? -14.344 -3.489 -31.531 1.00 4.09 151 CYS A N 1
ATOM 2554 C CA . CYS A 1 151 ? -14.893 -2.784 -30.385 1.00 4.34 151 CYS A CA 1
ATOM 2555 C C . CYS A 1 151 ? -16.288 -2.320 -30.781 1.00 4.25 151 CYS A C 1
ATOM 2556 O O . CYS A 1 151 ? -16.416 -1.427 -31.629 1.00 5.23 151 CYS A O 1
ATOM 2563 N N . LYS A 1 152 ? -17.323 -2.917 -30.196 1.00 4.46 152 LYS A N 1
ATOM 2564 C CA . LYS A 1 152 ? -18.708 -2.594 -30.505 1.00 5.05 152 LYS A CA 1
ATOM 2565 C C . LYS A 1 152 ? -19.263 -1.668 -29.438 1.00 5.38 152 LYS A C 1
ATOM 2566 O O . LYS A 1 152 ? -19.202 -1.981 -28.244 1.00 7.26 152 LYS A O 1
ATOM 2585 N N A GLY A 1 153 ? -19.748 -0.507 -29.857 0.59 6.23 153 GLY A N 1
ATOM 2586 N N B GLY A 1 153 ? -19.875 -0.566 -29.856 0.41 5.12 153 GLY A N 1
ATOM 2587 C CA A GLY A 1 153 ? -20.284 0.466 -28.933 0.59 6.69 153 GLY A CA 1
ATOM 2588 C CA B GLY A 1 153 ? -20.570 0.305 -28.924 0.41 5.82 153 GLY A CA 1
ATOM 2589 C C A GLY A 1 153 ? -21.767 0.241 -28.739 0.59 9.09 153 GLY A C 1
ATOM 2590 C C B GLY A 1 153 ? -22.014 -0.135 -28.740 0.41 3.12 153 GLY A C 1
ATOM 2591 O O A GLY A 1 153 ? -22.552 0.270 -29.702 0.59 11.54 153 GLY A O 1
ATOM 2592 O O B GLY A 1 153 ? -22.646 -0.633 -29.671 0.41 6.16 153 GLY A O 1
ATOM 2599 N N A SER A 1 154 ? -22.147 0.009 -27.489 0.59 6.22 154 SER A N 1
ATOM 2600 N N B SER A 1 154 ? -22.519 0.033 -27.518 0.41 3.40 154 SER A N 1
ATOM 2601 C CA A SER A 1 154 ? -23.500 -0.364 -27.121 0.59 6.38 154 SER A CA 1
ATOM 2602 C CA B SER A 1 154 ? -23.881 -0.341 -27.181 0.41 3.68 154 SER A CA 1
ATOM 2603 C C A SER A 1 154 ? -24.100 0.678 -26.186 0.59 5.19 154 SER A C 1
ATOM 2604 C C B SER A 1 154 ? -24.444 0.659 -26.182 0.41 3.26 154 SER A C 1
ATOM 2605 O O A SER A 1 154 ? -23.438 1.141 -25.249 0.59 6.70 154 SER A O 1
ATOM 2606 O O B SER A 1 154 ? -23.762 1.056 -25.229 0.41 3.45 154 SER A O 1
ATOM 2621 N N A GLY A 1 155 ? -25.366 1.029 -26.416 0.59 5.35 155 GLY A N 1
ATOM 2622 N N B GLY A 1 155 ? -25.698 1.062 -26.402 0.41 3.55 155 GLY A N 1
ATOM 2623 C CA A GLY A 1 155 ? -26.095 1.793 -25.427 0.59 5.29 155 GLY A CA 1
ATOM 2624 C CA B GLY A 1 155 ? -26.384 1.925 -25.464 0.41 4.17 155 GLY A CA 1
ATOM 2625 C C A GLY A 1 155 ? -25.907 3.286 -25.493 0.59 5.02 155 GLY A C 1
ATOM 2626 C C B GLY A 1 155 ? -26.073 3.396 -25.602 0.41 3.38 155 GLY A C 1
ATOM 2627 O O A GLY A 1 155 ? -26.152 3.975 -24.496 0.59 5.69 155 GLY A O 1
ATOM 2628 O O B GLY A 1 155 ? -26.447 4.175 -24.719 0.41 4.74 155 GLY A O 1
ATOM 2635 N N A TYR A 1 156 ? -25.486 3.801 -26.643 0.59 5.42 156 TYR A N 1
ATOM 2636 N N B TYR A 1 156 ? -25.387 3.789 -26.675 0.41 4.31 156 TYR A N 1
ATOM 2637 C CA A TYR A 1 156 ? -25.302 5.217 -26.894 0.59 5.51 156 TYR A CA 1
ATOM 2638 C CA B TYR A 1 156 ? -25.134 5.177 -27.015 0.41 5.08 156 TYR A CA 1
ATOM 2639 C C A TYR A 1 156 ? -25.343 5.407 -28.405 0.59 4.28 156 TYR A C 1
ATOM 2640 C C B TYR A 1 156 ? -25.093 5.279 -28.532 0.41 5.56 156 TYR A C 1
ATOM 2641 O O A TYR A 1 156 ? -25.392 4.437 -29.170 0.59 3.53 156 TYR A O 1
ATOM 2642 O O B TYR A 1 156 ? -25.063 4.272 -29.244 0.41 7.16 156 TYR A O 1
ATOM 2677 N N A THR A 1 157 ? -25.349 6.664 -28.829 0.59 4.25 157 THR A N 1
ATOM 2678 N N B THR A 1 157 ? -25.120 6.507 -29.031 0.41 6.58 157 THR A N 1
ATOM 2679 C CA A THR A 1 157 ? -25.476 6.994 -30.246 0.59 4.42 157 THR A CA 1
ATOM 2680 C CA B THR A 1 157 ? -25.169 6.740 -30.471 0.41 6.22 157 THR A CA 1
ATOM 2681 C C A THR A 1 157 ? -24.088 6.971 -30.864 0.59 4.19 157 THR A C 1
ATOM 2682 C C B THR A 1 157 ? -23.746 6.737 -31.003 0.41 7.43 157 THR A C 1
ATOM 2683 O O A THR A 1 157 ? -23.333 7.939 -30.785 0.59 5.01 157 THR A O 1
ATOM 2684 O O B THR A 1 157 ? -23.036 7.741 -30.941 0.41 5.83 157 THR A O 1
ATOM 2705 N N A PHE A 1 158 ? -23.765 5.836 -31.471 0.59 5.30 158 PHE A N 1
ATOM 2706 N N B PHE A 1 158 ? -23.341 5.580 -31.518 0.41 6.87 158 PHE A N 1
ATOM 2707 C CA A PHE A 1 158 ? -22.384 5.532 -31.828 0.59 6.02 158 PHE A CA 1
ATOM 2708 C CA B PHE A 1 158 ? -21.993 5.376 -32.039 0.41 5.72 158 PHE A CA 1
ATOM 2709 C C A PHE A 1 158 ? -21.739 6.550 -32.758 0.59 6.05 158 PHE A C 1
ATOM 2710 C C B PHE A 1 158 ? -21.509 6.510 -32.931 0.41 6.97 158 PHE A C 1
ATOM 2711 O O A PHE A 1 158 ? -20.567 6.893 -32.530 0.59 6.56 158 PHE A O 1
ATOM 2712 O O B PHE A 1 158 ? -20.364 6.958 -32.754 0.41 6.12 158 PHE A O 1
ATOM 2745 N N A PRO A 1 159 ? -22.391 7.064 -33.807 0.59 8.21 159 PRO A N 1
ATOM 2746 N N B PRO A 1 159 ? -22.295 7.024 -33.886 0.41 9.50 159 PRO A N 1
ATOM 2747 C CA A PRO A 1 159 ? -21.682 8.008 -34.688 0.59 10.23 159 PRO A CA 1
ATOM 2748 C CA B PRO A 1 159 ? -21.755 8.066 -34.776 0.41 10.87 159 PRO A CA 1
ATOM 2749 C C A PRO A 1 159 ? -21.363 9.336 -34.034 0.59 7.56 159 PRO A C 1
ATOM 2750 C C B PRO A 1 159 ? -21.480 9.404 -34.104 0.41 7.69 159 PRO A C 1
ATOM 2751 O O A PRO A 1 159 ? -20.573 10.096 -34.609 0.59 9.60 159 PRO A O 1
ATOM 2752 O O B PRO A 1 159 ? -20.822 10.243 -34.731 0.41 10.33 159 PRO A O 1
ATOM 2773 N N . ASN A 1 160 ? -21.949 9.638 -32.881 1.00 6.87 160 ASN A N 1
ATOM 2774 C CA . ASN A 1 160 ? -21.743 10.922 -32.227 1.00 6.96 160 ASN A CA 1
ATOM 2775 C C . ASN A 1 160 ? -20.463 10.983 -31.433 1.00 6.25 160 ASN A C 1
ATOM 2776 O O . ASN A 1 160 ? -20.174 12.033 -30.864 1.00 7.16 160 ASN A O 1
ATOM 2788 N N . TYR A 1 161 ? -19.727 9.889 -31.374 1.00 5.12 161 TYR A N 1
ATOM 2789 C CA . TYR A 1 161 ? -18.488 9.818 -30.612 1.00 5.06 161 TYR A CA 1
ATOM 2790 C C . TYR A 1 161 ? -17.361 9.289 -31.474 1.00 5.29 161 TYR A C 1
ATOM 2791 O O . TYR A 1 161 ? -17.540 8.377 -32.276 1.00 8.41 161 TYR A O 1
ATOM 2809 N N . TRP A 1 162 ? -16.184 9.848 -31.272 1.00 4.60 162 TRP A N 1
ATOM 2810 C CA . TRP A 1 162 ? -14.957 9.263 -31.766 1.00 4.65 162 TRP A CA 1
ATOM 2811 C C . TRP A 1 162 ? -14.653 8.005 -30.986 1.00 4.08 162 TRP A C 1
ATOM 2812 O O . TRP A 1 162 ? -15.028 7.863 -29.819 1.00 5.35 162 TRP A O 1
ATOM 2833 N N . MET A 1 163 ? -13.888 7.110 -31.611 1.00 3.97 163 MET A N 1
ATOM 2834 C CA . MET A 1 163 ? -13.343 5.958 -30.927 1.00 3.81 163 MET A CA 1
ATOM 2835 C C . MET A 1 163 ? -11.829 6.096 -30.884 1.00 3.08 163 MET A C 1
ATOM 2836 O O . MET A 1 163 ? -11.155 6.077 -31.926 1.00 4.10 163 MET A O 1
ATOM 2850 N N . HIS A 1 164 ? -11.295 6.226 -29.673 1.00 3.20 164 HIS A N 1
ATOM 2851 C CA . HIS A 1 164 ? -9.868 6.167 -29.396 1.00 3.21 164 HIS A CA 1
ATOM 2852 C C . HIS A 1 164 ? -9.446 4.722 -29.225 1.00 2.87 164 HIS A C 1
ATOM 2853 O O . HIS A 1 164 ? -10.217 3.880 -28.757 1.00 3.55 164 HIS A O 1
ATOM 2867 N N . TRP A 1 165 ? -8.173 4.461 -29.535 1.00 2.86 165 TRP A N 1
ATOM 2868 C CA A TRP A 1 165 ? -7.532 3.199 -29.231 0.46 3.08 165 TRP A CA 1
ATOM 2869 C CA B TRP A 1 165 ? -7.504 3.198 -29.260 0.54 3.40 165 TRP A CA 1
ATOM 2870 C C . TRP A 1 165 ? -6.254 3.484 -28.447 1.00 2.63 165 TRP A C 1
ATOM 2871 O O . TRP A 1 165 ? -5.549 4.456 -28.715 1.00 3.07 165 TRP A O 1
ATOM 2912 N N . VAL A 1 166 ? -5.987 2.623 -27.465 1.00 2.77 166 VAL A N 1
ATOM 2913 C CA . VAL A 1 166 ? -4.917 2.788 -26.491 1.00 3.33 166 VAL A CA 1
ATOM 2914 C C . VAL A 1 166 ? -4.343 1.405 -26.214 1.00 3.06 166 VAL A C 1
ATOM 2915 O O . VAL A 1 166 ? -5.058 0.406 -26.270 1.00 4.45 166 VAL A O 1
ATOM 2928 N N . THR A 1 167 ? -3.057 1.311 -25.879 1.00 3.59 167 THR A N 1
ATOM 2929 C CA . THR A 1 167 ? -2.481 0.044 -25.467 1.00 3.33 167 THR A CA 1
ATOM 2930 C C . THR A 1 167 ? -1.728 0.174 -24.157 1.00 3.41 167 THR A C 1
ATOM 2931 O O . THR A 1 167 ? -1.199 1.230 -23.817 1.00 4.19 167 THR A O 1
ATOM 2942 N N . GLN A 1 168 ? -1.655 -0.941 -23.440 1.00 3.63 168 GLN A N 1
ATOM 2943 C CA . GLN A 1 168 ? -0.843 -1.088 -22.235 1.00 3.77 168 GLN A CA 1
ATOM 2944 C C . GLN A 1 168 ? -0.035 -2.363 -22.386 1.00 4.18 168 GLN A C 1
ATOM 2945 O O . GLN A 1 168 ? -0.586 -3.466 -22.415 1.00 4.78 168 GLN A O 1
ATOM 2959 N N . ARG A 1 169 ? 1.289 -2.218 -22.520 1.00 5.05 169 ARG A N 1
ATOM 2960 C CA . ARG A 1 169 ? 2.171 -3.370 -22.598 1.00 5.69 169 ARG A CA 1
ATOM 2961 C C . ARG A 1 169 ? 2.377 -3.931 -21.198 1.00 5.70 169 ARG A C 1
ATOM 2962 O O . ARG A 1 169 ? 2.130 -3.253 -20.200 1.00 6.78 169 ARG A O 1
ATOM 2983 N N . PRO A 1 170 ? 2.776 -5.195 -21.093 1.00 7.12 170 PRO A N 1
ATOM 2984 C CA . PRO A 1 170 ? 2.737 -5.868 -19.789 1.00 7.83 170 PRO A CA 1
ATOM 2985 C C . PRO A 1 170 ? 3.570 -5.151 -18.743 1.00 8.71 170 PRO A C 1
ATOM 2986 O O . PRO A 1 170 ? 4.764 -4.904 -18.928 1.00 9.70 170 PRO A O 1
ATOM 2997 N N . GLY A 1 171 ? 2.926 -4.829 -17.620 1.00 8.36 171 GLY A N 1
ATOM 2998 C CA . GLY A 1 171 ? 3.555 -4.144 -16.513 1.00 9.97 171 GLY A CA 1
ATOM 2999 C C . GLY A 1 171 ? 3.836 -2.672 -16.706 1.00 8.15 171 GLY A C 1
ATOM 3000 O O . GLY A 1 171 ? 4.449 -2.059 -15.822 1.00 11.15 171 GLY A O 1
ATOM 3004 N N . ARG A 1 172 ? 3.418 -2.082 -17.827 1.00 7.79 172 ARG A N 1
ATOM 3005 C CA . ARG A 1 172 ? 3.815 -0.720 -18.178 1.00 6.98 172 ARG A CA 1
ATOM 3006 C C . ARG A 1 172 ? 2.603 0.209 -18.245 1.00 6.98 172 ARG A C 1
ATOM 3007 O O . ARG A 1 172 ? 1.544 -0.109 -17.676 1.00 8.55 172 ARG A O 1
ATOM 3028 N N . GLY A 1 173 ? 2.750 1.374 -18.869 1.00 6.27 173 GLY A N 1
ATOM 3029 C CA . GLY A 1 173 ? 1.731 2.409 -18.866 1.00 6.70 173 GLY A CA 1
ATOM 3030 C C . GLY A 1 173 ? 0.857 2.396 -20.111 1.00 6.09 173 GLY A C 1
ATOM 3031 O O . GLY A 1 173 ? 0.843 1.439 -20.899 1.00 8.54 173 GLY A O 1
ATOM 3035 N N . LEU A 1 174 ? 0.172 3.487 -20.344 1.00 8.11 174 LEU A N 1
ATOM 3036 C CA . LEU A 1 174 ? -0.750 3.616 -21.459 1.00 5.95 174 LEU A CA 1
ATOM 3037 C C . LEU A 1 174 ? -0.085 4.366 -22.594 1.00 4.41 174 LEU A C 1
ATOM 3038 O O . LEU A 1 174 ? 0.638 5.334 -22.370 1.00 6.26 174 LEU A O 1
ATOM 3054 N N . GLU A 1 175 ? -0.422 3.968 -23.816 1.00 4.03 175 GLU A N 1
ATOM 3055 C CA . GLU A 1 175 ? 0.086 4.598 -25.031 1.00 3.91 175 GLU A CA 1
ATOM 3056 C C . GLU A 1 175 ? -1.085 4.834 -25.978 1.00 3.53 175 GLU A C 1
ATOM 3057 O O . GLU A 1 175 ? -1.809 3.892 -26.314 1.00 4.97 175 GLU A O 1
ATOM 3069 N N . TRP A 1 176 ? -1.272 6.066 -26.413 1.00 3.63 176 TRP A N 1
ATOM 3070 C CA . TRP A 1 176 ? -2.361 6.375 -27.344 1.00 3.35 176 TRP A CA 1
ATOM 3071 C C . TRP A 1 176 ? -1.991 5.945 -28.757 1.00 3.31 176 TRP A C 1
ATOM 3072 O O . TRP A 1 176 ? -0.889 6.254 -29.235 1.00 4.21 176 TRP A O 1
ATOM 3093 N N . ILE A 1 177 ? -2.877 5.226 -29.415 1.00 2.92 177 ILE A N 1
ATOM 3094 C CA . ILE A 1 177 ? -2.650 4.729 -30.767 1.00 2.80 177 ILE A CA 1
ATOM 3095 C C . ILE A 1 177 ? -3.207 5.679 -31.825 1.00 3.30 177 ILE A C 1
ATOM 3096 O O . ILE A 1 177 ? -2.548 5.961 -32.833 1.00 3.57 177 ILE A O 1
ATOM 3112 N N . GLY A 1 178 ? -4.447 6.131 -31.641 1.00 3.11 178 GLY A N 1
ATOM 3113 C CA . GLY A 1 178 ? -5.107 6.949 -32.638 1.00 3.62 178 GLY A CA 1
ATOM 3114 C C . GLY A 1 178 ? -6.594 7.007 -32.341 1.00 3.10 178 GLY A C 1
ATOM 3115 O O . GLY A 1 178 ? -7.056 6.471 -31.337 1.00 3.82 178 GLY A O 1
ATOM 3119 N N . ARG A 1 179 ? -7.332 7.658 -33.237 1.00 3.30 179 ARG A N 1
ATOM 3120 C CA . ARG A 1 179 ? -8.784 7.708 -33.103 1.00 3.82 179 ARG A CA 1
ATOM 3121 C C . ARG A 1 179 ? -9.419 7.818 -34.470 1.00 3.47 179 ARG A C 1
ATOM 3122 O O . ARG A 1 179 ? -8.782 8.224 -35.446 1.00 4.28 179 ARG A O 1
ATOM 3143 N N . ILE A 1 180 ? -10.696 7.471 -34.521 1.00 3.82 180 ILE A N 1
ATOM 3144 C CA . ILE A 1 180 ? -11.504 7.586 -35.736 1.00 3.90 180 ILE A CA 1
ATOM 3145 C C . ILE A 1 180 ? -12.843 8.231 -35.406 1.00 3.70 180 ILE A C 1
ATOM 3146 O O . ILE A 1 180 ? -13.454 7.932 -34.382 1.00 4.45 180 ILE A O 1
ATOM 3162 N N . ASP A 1 181 ? -13.282 9.112 -36.303 1.00 4.28 181 ASP A N 1
ATOM 3163 C CA A ASP A 1 181 ? -14.611 9.716 -36.236 0.71 4.96 181 ASP A CA 1
ATOM 3164 C CA B ASP A 1 181 ? -14.612 9.687 -36.217 0.29 4.27 181 ASP A CA 1
ATOM 3165 C C . ASP A 1 181 ? -15.532 8.920 -37.148 1.00 4.96 181 ASP A C 1
ATOM 3166 O O . ASP A 1 181 ? -15.357 8.978 -38.365 1.00 5.67 181 ASP A O 1
ATOM 3183 N N . PRO A 1 182 ? -16.526 8.190 -36.628 1.00 5.48 182 PRO A N 1
ATOM 3184 C CA A PRO A 1 182 ? -17.382 7.407 -37.529 0.61 7.71 182 PRO A CA 1
ATOM 3185 C CA B PRO A 1 182 ? -17.383 7.405 -37.523 0.39 6.92 182 PRO A CA 1
ATOM 3186 C C . PRO A 1 182 ? -18.238 8.248 -38.441 1.00 7.02 182 PRO A C 1
ATOM 3187 O O . PRO A 1 182 ? -18.645 7.756 -39.505 1.00 10.80 182 PRO A O 1
ATOM 3208 N N . ASN A 1 183 ? -18.528 9.476 -38.051 1.00 6.75 183 ASN A N 1
ATOM 3209 C CA A ASN A 1 183 ? -19.423 10.318 -38.825 0.65 7.53 183 ASN A CA 1
ATOM 3210 C CA B ASN A 1 183 ? -19.427 10.279 -38.853 0.35 8.63 183 ASN A CA 1
ATOM 3211 C C . ASN A 1 183 ? -18.716 10.868 -40.059 1.00 8.55 183 ASN A C 1
ATOM 3212 O O . ASN A 1 183 ? -19.284 10.873 -41.142 1.00 12.37 183 ASN A O 1
ATOM 3233 N N . SER A 1 184 ? -17.493 11.376 -39.903 1.00 8.86 184 SER A N 1
ATOM 3234 C CA . SER A 1 184 ? -16.766 11.960 -41.019 1.00 8.84 184 SER A CA 1
ATOM 3235 C C . SER A 1 184 ? -15.772 10.997 -41.642 1.00 8.73 184 SER A C 1
ATOM 3236 O O . SER A 1 184 ? -15.287 11.254 -42.749 1.00 11.61 184 SER A O 1
ATOM 3244 N N . GLY A 1 185 ? -15.391 9.941 -40.934 1.00 7.21 185 GLY A N 1
ATOM 3245 C CA . GLY A 1 185 ? -14.324 9.059 -41.336 1.00 7.17 185 GLY A CA 1
ATOM 3246 C C . GLY A 1 185 ? -12.921 9.516 -40.977 1.00 5.66 185 GLY A C 1
ATOM 3247 O O . GLY A 1 185 ? -11.974 8.772 -41.237 1.00 6.58 185 GLY A O 1
ATOM 3251 N N . PHE A 1 186 ? -12.772 10.708 -40.417 1.00 5.46 186 PHE A N 1
ATOM 3252 C CA . PHE A 1 186 ? -11.456 11.242 -40.142 1.00 5.13 186 PHE A CA 1
ATOM 3253 C C . PHE A 1 186 ? -10.721 10.381 -39.128 1.00 4.69 186 PHE A C 1
ATOM 3254 O O . PHE A 1 186 ? -11.265 10.031 -38.075 1.00 6.81 186 PHE A O 1
ATOM 3271 N N . ILE A 1 187 ? -9.459 10.084 -39.434 1.00 4.19 187 ILE A N 1
ATOM 3272 C CA . ILE A 1 187 ? -8.570 9.297 -38.596 1.00 4.23 187 ILE A CA 1
ATOM 3273 C C . ILE A 1 187 ? -7.372 10.128 -38.196 1.00 3.96 187 ILE A C 1
ATOM 3274 O O . ILE A 1 187 ? -6.819 10.867 -39.011 1.00 4.97 187 ILE A O 1
ATOM 3290 N N . ARG A 1 188 ? -6.946 9.975 -36.936 1.00 4.06 188 ARG A N 1
ATOM 3291 C CA . ARG A 1 188 ? -5.628 10.406 -36.496 1.00 4.81 188 ARG A CA 1
ATOM 3292 C C . ARG A 1 188 ? -4.860 9.181 -36.030 1.00 4.29 188 ARG A C 1
ATOM 3293 O O . ARG A 1 188 ? -5.405 8.360 -35.280 1.00 6.30 188 ARG A O 1
ATOM 3314 N N . TYR A 1 189 ? -3.599 9.073 -36.417 1.00 4.30 189 TYR A N 1
ATOM 3315 C CA . TYR A 1 189 ? -2.678 8.107 -35.839 1.00 3.96 189 TYR A CA 1
ATOM 3316 C C . TYR A 1 189 ? -1.630 8.831 -35.030 1.00 4.69 189 TYR A C 1
ATOM 3317 O O . TYR A 1 189 ? -1.085 9.841 -35.475 1.00 5.75 189 TYR A O 1
ATOM 3335 N N . ASP A 1 190 ? -1.286 8.284 -33.872 1.00 4.22 190 ASP A N 1
ATOM 3336 C CA . ASP A 1 190 ? -0.048 8.718 -33.236 1.00 4.20 190 ASP A CA 1
ATOM 3337 C C . ASP A 1 190 ? 1.111 8.345 -34.141 1.00 4.02 190 ASP A C 1
ATOM 3338 O O . ASP A 1 190 ? 1.097 7.295 -34.786 1.00 4.67 190 ASP A O 1
ATOM 3347 N N . GLU A 1 191 ? 2.159 9.171 -34.144 1.00 4.60 191 GLU A N 1
ATOM 3348 C CA . GLU A 1 191 ? 3.337 8.838 -34.920 1.00 5.52 191 GLU A CA 1
ATOM 3349 C C . GLU A 1 191 ? 3.940 7.499 -34.514 1.00 5.30 191 GLU A C 1
ATOM 3350 O O . GLU A 1 191 ? 4.505 6.809 -35.356 1.00 6.98 191 GLU A O 1
ATOM 3362 N N . ARG A 1 192 ? 3.752 7.077 -33.264 1.00 4.67 192 ARG A N 1
ATOM 3363 C CA . ARG A 1 192 ? 4.259 5.800 -32.805 1.00 4.90 192 ARG A CA 1
ATOM 3364 C C . ARG A 1 192 ? 3.599 4.629 -33.508 1.00 5.52 192 ARG A C 1
ATOM 3365 O O . ARG A 1 192 ? 4.192 3.551 -33.583 1.00 7.09 192 ARG A O 1
ATOM 3386 N N . PHE A 1 193 ? 2.362 4.797 -33.968 1.00 4.46 193 PHE A N 1
ATOM 3387 C CA . PHE A 1 193 ? 1.539 3.696 -34.442 1.00 4.93 193 PHE A CA 1
ATOM 3388 C C . PHE A 1 193 ? 1.085 3.825 -35.887 1.00 5.13 193 PHE A C 1
ATOM 3389 O O . PHE A 1 193 ? 0.342 2.959 -36.359 1.00 5.93 193 PHE A O 1
ATOM 3406 N N . LYS A 1 194 ? 1.503 4.851 -36.624 1.00 5.20 194 LYS A N 1
ATOM 3407 C CA . LYS A 1 194 ? 0.937 5.076 -37.948 1.00 5.53 194 LYS A CA 1
ATOM 3408 C C . LYS A 1 194 ? 1.243 3.955 -38.933 1.00 6.03 194 LYS A C 1
ATOM 3409 O O . LYS A 1 194 ? 0.484 3.775 -39.883 1.00 8.73 194 LYS A O 1
ATOM 3428 N N . THR A 1 195 ? 2.321 3.199 -38.750 1.00 6.19 195 THR A N 1
ATOM 3429 C CA . THR A 1 195 ? 2.563 2.026 -39.597 1.00 9.02 195 THR A CA 1
ATOM 3430 C C . THR A 1 195 ? 2.112 0.720 -38.951 1.00 7.89 195 THR A C 1
ATOM 3431 O O . THR A 1 195 ? 2.025 -0.294 -39.636 1.00 16.65 195 THR A O 1
ATOM 3442 N N . LYS A 1 196 ? 1.840 0.694 -37.678 1.00 6.25 196 LYS A N 1
ATOM 3443 C CA . LYS A 1 196 ? 1.436 -0.496 -36.940 1.00 6.16 196 LYS A CA 1
ATOM 3444 C C . LYS A 1 196 ? -0.079 -0.722 -37.000 1.00 5.63 196 LYS A C 1
ATOM 3445 O O . LYS A 1 196 ? -0.535 -1.874 -37.053 1.00 8.07 196 LYS A O 1
ATOM 3464 N N . ALA A 1 197 ? -0.879 0.340 -36.908 1.00 5.21 197 ALA A N 1
ATOM 3465 C CA . ALA A 1 197 ? -2.325 0.253 -36.753 1.00 4.60 197 ALA A CA 1
ATOM 3466 C C . ALA A 1 197 ? -3.041 0.819 -37.969 1.00 4.60 197 ALA A C 1
ATOM 3467 O O . ALA A 1 197 ? -2.579 1.788 -38.562 1.00 6.38 197 ALA A O 1
ATOM 3474 N N . THR A 1 198 ? -4.212 0.239 -38.281 1.00 4.26 198 THR A N 1
ATOM 3475 C CA . THR A 1 198 ? -5.107 0.762 -39.307 1.00 4.67 198 THR A CA 1
ATOM 3476 C C . THR A 1 198 ? -6.519 0.774 -38.735 1.00 3.92 198 THR A C 1
ATOM 3477 O O . THR A 1 198 ? -7.026 -0.286 -38.325 1.00 4.68 198 THR A O 1
ATOM 3488 N N . LEU A 1 199 ? -7.164 1.936 -38.700 1.00 4.47 199 LEU A N 1
ATOM 3489 C CA . LEU A 1 199 ? -8.490 2.080 -38.096 1.00 4.48 199 LEU A CA 1
ATOM 3490 C C . LEU A 1 199 ? -9.569 2.140 -39.168 1.00 4.83 199 LEU A C 1
ATOM 3491 O O . LEU A 1 199 ? -9.440 2.848 -40.167 1.00 5.62 199 LEU A O 1
ATOM 3507 N N . THR A 1 200 ? -10.657 1.421 -38.916 1.00 4.61 200 THR A N 1
ATOM 3508 C CA . THR A 1 200 ? -11.876 1.487 -39.727 1.00 4.94 200 THR A CA 1
ATOM 3509 C C . THR A 1 200 ? -13.091 1.440 -38.799 1.00 5.29 200 THR A C 1
ATOM 3510 O O . THR A 1 200 ? -12.968 1.176 -37.591 1.00 4.48 200 THR A O 1
ATOM 3521 N N . VAL A 1 201 ? -14.282 1.698 -39.349 1.00 5.62 201 VAL A N 1
ATOM 3522 C CA A VAL A 1 201 ? -15.507 1.654 -38.555 0.65 6.09 201 VAL A CA 1
ATOM 3523 C CA B VAL A 1 201 ? -15.505 1.685 -38.558 0.35 8.14 201 VAL A CA 1
ATOM 3524 C C . VAL A 1 201 ? -16.663 1.251 -39.444 1.00 8.87 201 VAL A C 1
ATOM 3525 O O . VAL A 1 201 ? -16.631 1.448 -40.671 1.00 13.55 201 VAL A O 1
ATOM 3550 N N . ASP A 1 202 ? -17.713 0.712 -38.815 1.00 9.27 202 ASP A N 1
ATOM 3551 C CA . ASP A 1 202 ? -18.970 0.417 -39.482 1.00 10.61 202 ASP A CA 1
ATOM 3552 C C . ASP A 1 202 ? -20.113 0.937 -38.635 1.00 9.39 202 ASP A C 1
ATOM 3553 O O . ASP A 1 202 ? -20.329 0.453 -37.524 1.00 9.65 202 ASP A O 1
ATOM 3562 N N . LYS A 1 203 ? -20.876 1.892 -39.172 1.00 8.29 203 LYS A N 1
ATOM 3563 C CA A LYS A 1 203 ? -21.925 2.518 -38.372 0.40 8.87 203 LYS A CA 1
ATOM 3564 C CA B LYS A 1 203 ? -21.926 2.518 -38.373 0.60 8.42 203 LYS A CA 1
ATOM 3565 C C . LYS A 1 203 ? -23.108 1.597 -38.115 1.00 6.66 203 LYS A C 1
ATOM 3566 O O . LYS A 1 203 ? -23.595 1.562 -36.976 1.00 7.62 203 LYS A O 1
ATOM 3601 N N . PRO A 1 204 ? -23.661 0.873 -39.103 1.00 7.52 204 PRO A N 1
ATOM 3602 C CA A PRO A 1 204 ? -24.876 0.087 -38.844 0.59 7.69 204 PRO A CA 1
ATOM 3603 C CA B PRO A 1 204 ? -24.890 0.122 -38.807 0.41 7.38 204 PRO A CA 1
ATOM 3604 C C . PRO A 1 204 ? -24.687 -0.994 -37.806 1.00 7.05 204 PRO A C 1
ATOM 3605 O O . PRO A 1 204 ? -25.667 -1.415 -37.192 1.00 7.81 204 PRO A O 1
ATOM 3626 N N . SER A 1 205 ? -23.450 -1.458 -37.599 1.00 6.78 205 SER A N 1
ATOM 3627 C CA . SER A 1 205 ? -23.133 -2.447 -36.578 1.00 5.96 205 SER A CA 1
ATOM 3628 C C . SER A 1 205 ? -22.469 -1.811 -35.369 1.00 5.69 205 SER A C 1
ATOM 3629 O O . SER A 1 205 ? -22.048 -2.535 -34.460 1.00 5.77 205 SER A O 1
ATOM 3637 N N . SER A 1 206 ? -22.311 -0.492 -35.364 1.00 5.38 206 SER A N 1
ATOM 3638 C CA . SER A 1 206 ? -21.686 0.240 -34.275 1.00 5.00 206 SER A CA 1
ATOM 3639 C C . SER A 1 206 ? -20.360 -0.381 -33.854 1.00 4.54 206 SER A C 1
ATOM 3640 O O . SER A 1 206 ? -20.082 -0.500 -32.668 1.00 5.87 206 SER A O 1
ATOM 3648 N N . THR A 1 207 ? -19.512 -0.742 -34.827 1.00 4.81 207 THR A N 1
ATOM 3649 C CA . THR A 1 207 ? -18.246 -1.417 -34.521 1.00 4.86 207 THR A CA 1
ATOM 3650 C C . THR A 1 207 ? -17.063 -0.694 -35.118 1.00 4.70 207 THR A C 1
ATOM 3651 O O . THR A 1 207 ? -17.050 -0.372 -36.304 1.00 6.23 207 THR A O 1
ATOM 3662 N N . ALA A 1 208 ? -16.090 -0.437 -34.271 1.00 4.03 208 ALA A N 1
ATOM 3663 C CA . ALA A 1 208 ? -14.787 0.068 -34.664 1.00 4.08 208 ALA A CA 1
ATOM 3664 C C . ALA A 1 208 ? -13.811 -1.092 -34.749 1.00 3.81 208 ALA A C 1
ATOM 3665 O O . ALA A 1 208 ? -13.854 -2.009 -33.925 1.00 4.74 208 ALA A O 1
ATOM 3672 N N . TYR A 1 209 ? -12.925 -1.033 -35.730 1.00 3.73 209 TYR A N 1
ATOM 3673 C CA . TYR A 1 209 ? -11.921 -2.055 -35.928 1.00 3.87 209 TYR A CA 1
ATOM 3674 C C . TYR A 1 209 ? -10.523 -1.449 -35.968 1.00 3.73 209 TYR A C 1
ATOM 3675 O O . TYR A 1 209 ? -10.309 -0.343 -36.471 1.00 4.23 209 TYR A O 1
ATOM 3693 N N . MET A 1 210 ? -9.564 -2.223 -35.477 1.00 3.98 210 MET A N 1
ATOM 3694 C CA A MET A 1 210 ? -8.153 -1.861 -35.566 0.65 3.55 210 MET A CA 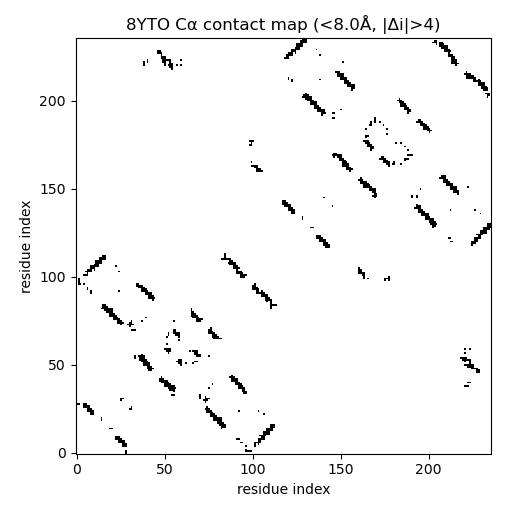1
ATOM 3695 C CA B MET A 1 210 ? -8.153 -1.861 -35.563 0.35 4.08 210 MET A CA 1
ATOM 3696 C C . MET A 1 210 ? -7.395 -3.072 -36.069 1.00 4.23 210 MET A C 1
ATOM 3697 O O . MET A 1 210 ? -7.419 -4.126 -35.428 1.00 4.62 210 MET A O 1
ATOM 3724 N N . GLN A 1 211 ? -6.720 -2.925 -37.202 1.00 3.80 211 GLN A N 1
ATOM 3725 C CA . GLN A 1 211 ? -5.818 -3.953 -37.687 1.00 4.11 211 GLN A CA 1
ATOM 3726 C C . GLN A 1 211 ? -4.419 -3.611 -37.189 1.00 4.29 211 GLN A C 1
ATOM 3727 O O . GLN A 1 211 ? -3.951 -2.484 -37.365 1.00 5.88 211 GLN A O 1
ATOM 3741 N N . LEU A 1 212 ? -3.733 -4.578 -36.590 1.00 3.93 212 LEU A N 1
ATOM 3742 C CA . LEU A 1 212 ? -2.339 -4.422 -36.173 1.00 4.19 212 LEU A CA 1
ATOM 3743 C C . LEU A 1 212 ? -1.515 -5.290 -37.092 1.00 4.59 212 LEU A C 1
ATOM 3744 O O . LEU A 1 212 ? -1.789 -6.491 -37.206 1.00 5.74 212 LEU A O 1
ATOM 3760 N N . SER A 1 213 ? -0.532 -4.695 -37.746 1.00 5.06 213 SER A N 1
ATOM 3761 C CA A SER A 1 213 ? 0.236 -5.379 -38.770 0.50 6.25 213 SER A CA 1
ATOM 3762 C CA B SER A 1 213 ? 0.235 -5.367 -38.775 0.50 5.53 213 SER A CA 1
ATOM 3763 C C . SER A 1 213 ? 1.679 -5.578 -38.352 1.00 4.22 213 SER A C 1
ATOM 3764 O O . SER A 1 213 ? 2.166 -5.005 -37.383 1.00 5.35 213 SER A O 1
ATOM 3779 N N . SER A 1 214 ? 2.354 -6.427 -39.109 1.00 4.39 214 SER A N 1
ATOM 3780 C CA . SER A 1 214 ? 3.762 -6.732 -38.876 1.00 5.23 214 SER A CA 1
ATOM 3781 C C . SER A 1 214 ? 4.026 -7.033 -37.409 1.00 4.70 214 SER A C 1
ATOM 3782 O O . SER A 1 214 ? 4.871 -6.433 -36.756 1.00 5.01 214 SER A O 1
ATOM 3790 N N . LEU A 1 215 ? 3.291 -8.008 -36.902 1.00 4.68 215 LEU A N 1
ATOM 3791 C CA . LEU A 1 215 ? 3.314 -8.241 -35.478 1.00 4.78 215 LEU A CA 1
ATOM 3792 C C . LEU A 1 215 ? 4.668 -8.764 -35.015 1.00 4.21 215 LEU A C 1
ATOM 3793 O O . LEU A 1 215 ? 5.342 -9.529 -35.706 1.00 4.97 215 LEU A O 1
ATOM 3809 N N . THR A 1 216 ? 5.033 -8.358 -33.808 1.00 4.21 216 THR A N 1
ATOM 3810 C CA . THR A 1 216 ? 6.196 -8.876 -33.115 1.00 5.10 216 THR A CA 1
ATOM 3811 C C . THR A 1 216 ? 5.809 -9.134 -31.660 1.00 5.05 216 THR A C 1
ATOM 3812 O O . THR A 1 216 ? 4.778 -8.689 -31.178 1.00 4.69 216 THR A O 1
ATOM 3823 N N . SER A 1 217 ? 6.717 -9.755 -30.917 1.00 5.70 217 SER A N 1
ATOM 3824 C CA A SER A 1 217 ? 6.433 -9.970 -29.506 0.72 7.92 217 SER A CA 1
ATOM 3825 C CA B SER A 1 217 ? 6.533 -9.962 -29.480 0.28 4.54 217 SER A CA 1
ATOM 3826 C C . SER A 1 217 ? 6.288 -8.656 -28.742 1.00 5.46 217 SER A C 1
ATOM 3827 O O . SER A 1 217 ? 5.596 -8.633 -27.711 1.00 6.10 217 SER A O 1
ATOM 3842 N N . ASP A 1 218 ? 6.843 -7.551 -29.241 1.00 5.43 218 ASP A N 1
ATOM 3843 C CA . ASP A 1 218 ? 6.627 -6.260 -28.590 1.00 6.11 218 ASP A CA 1
ATOM 3844 C C . ASP A 1 218 ? 5.172 -5.826 -28.649 1.00 5.01 218 ASP A C 1
ATOM 3845 O O . ASP A 1 218 ? 4.758 -4.986 -27.844 1.00 6.52 218 ASP A O 1
ATOM 3854 N N . ASP A 1 219 ? 4.401 -6.369 -29.594 1.00 4.98 219 ASP A N 1
ATOM 3855 C CA . ASP A 1 219 ? 2.992 -6.015 -29.724 1.00 4.74 219 ASP A CA 1
ATOM 3856 C C . ASP A 1 219 ? 2.091 -6.808 -28.780 1.00 4.64 219 ASP A C 1
ATOM 3857 O O . ASP A 1 219 ? 0.897 -6.526 -28.706 1.00 5.46 219 ASP A O 1
ATOM 3866 N N . SER A 1 220 ? 2.627 -7.796 -28.061 1.00 4.36 220 SER A N 1
ATOM 3867 C CA . SER A 1 220 ? 1.842 -8.470 -27.034 1.00 4.09 220 SER A CA 1
ATOM 3868 C C . SER A 1 220 ? 1.513 -7.474 -25.935 1.00 4.46 220 SER A C 1
ATOM 3869 O O . SER A 1 220 ? 2.408 -6.921 -25.295 1.00 5.83 220 SER A O 1
ATOM 3877 N N . ALA A 1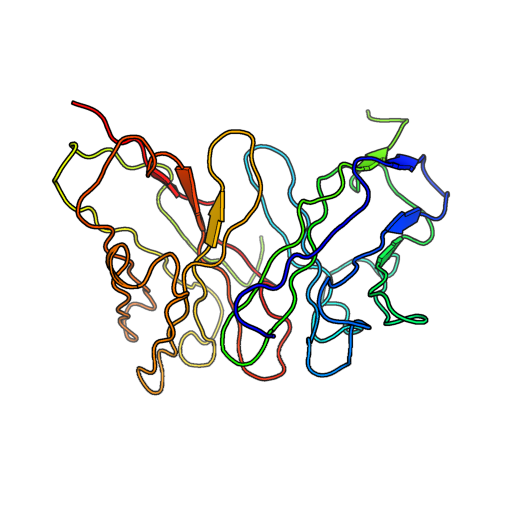 221 ? 0.231 -7.213 -25.736 1.00 3.95 221 ALA A N 1
ATOM 3878 C CA . ALA A 1 221 ? -0.219 -6.108 -24.905 1.00 3.70 221 ALA A CA 1
ATOM 3879 C C . ALA A 1 221 ? -1.729 -6.213 -24.785 1.00 3.78 221 ALA A C 1
ATOM 3880 O O . ALA A 1 221 ? -2.361 -7.017 -25.465 1.00 4.90 221 ALA A O 1
ATOM 3887 N N . VAL A 1 222 ? -2.306 -5.362 -23.947 1.00 3.75 222 VAL A N 1
ATOM 3888 C CA . VAL A 1 222 ? -3.752 -5.173 -23.916 1.00 3.66 222 VAL A CA 1
ATOM 3889 C C . VAL A 1 222 ? -4.069 -3.955 -24.762 1.00 3.72 222 VAL A C 1
ATOM 3890 O O . VAL A 1 222 ? -3.405 -2.925 -24.656 1.00 4.35 222 VAL A O 1
ATOM 3903 N N . TYR A 1 223 ? -5.085 -4.072 -25.604 1.00 3.35 223 TYR A N 1
ATOM 3904 C CA . TYR A 1 223 ? -5.520 -2.997 -26.484 1.00 2.94 223 TYR A CA 1
ATOM 3905 C C . TYR A 1 223 ? -6.946 -2.623 -26.110 1.00 3.15 223 TYR A C 1
ATOM 3906 O O . TYR A 1 223 ? -7.819 -3.494 -26.066 1.00 4.35 223 TYR A O 1
ATOM 3924 N N . PHE A 1 224 ? -7.159 -1.346 -25.867 1.00 3.01 224 PHE A N 1
ATOM 3925 C CA . PHE A 1 224 ? -8.436 -0.816 -25.436 1.00 2.95 224 PHE A CA 1
ATOM 3926 C C . PHE A 1 224 ? -9.019 0.102 -26.495 1.00 3.22 224 PHE A C 1
ATOM 3927 O O . PHE A 1 224 ? -8.285 0.826 -27.163 1.00 3.77 224 PHE A O 1
ATOM 3944 N N . CYS A 1 225 ? -10.340 0.136 -26.571 1.00 3.47 225 CYS A N 1
ATOM 3945 C CA . CYS A 1 225 ? -11.053 1.247 -27.184 1.00 3.56 225 CYS A CA 1
ATOM 3946 C C . CYS A 1 225 ? -11.648 2.109 -26.084 1.00 3.12 225 CYS A C 1
ATOM 3947 O O . CYS A 1 225 ? -11.941 1.620 -24.984 1.00 4.22 225 CYS A O 1
ATOM 3954 N N . ALA A 1 226 ? -11.850 3.383 -26.388 1.00 3.30 226 ALA A N 1
ATOM 3955 C CA . ALA A 1 226 ? -12.432 4.310 -25.426 1.00 3.73 226 ALA A CA 1
ATOM 3956 C C . ALA A 1 226 ? -13.090 5.441 -26.201 1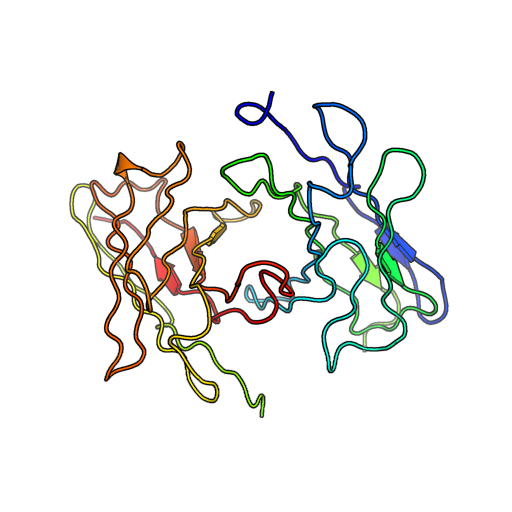.00 4.01 226 ALA A C 1
ATOM 3957 O O . ALA A 1 226 ? -12.626 5.809 -27.275 1.00 4.97 226 ALA A O 1
ATOM 3964 N N . ARG A 1 227 ? -14.135 6.025 -25.641 1.00 3.78 227 ARG A N 1
ATOM 3965 C CA A ARG A 1 227 ? -14.867 7.067 -26.353 0.65 4.25 227 ARG A CA 1
ATOM 3966 C CA B ARG A 1 227 ? -14.874 7.060 -26.333 0.35 4.39 227 ARG A CA 1
ATOM 3967 C C . ARG A 1 227 ? -14.182 8.416 -26.230 1.00 4.00 227 ARG A C 1
ATOM 3968 O O . ARG A 1 227 ? -13.504 8.709 -25.250 1.00 5.42 227 ARG A O 1
ATOM 4009 N N . GLY A 1 228 ? -14.404 9.261 -27.223 1.00 4.31 228 GLY A N 1
ATOM 4010 C CA . GLY A 1 228 ? -14.092 10.669 -27.132 1.00 5.76 228 GLY A CA 1
ATOM 4011 C C . GLY A 1 228 ? -14.977 11.469 -28.069 1.00 4.87 228 GLY A C 1
ATOM 4012 O O . GLY A 1 228 ? -15.840 10.928 -28.752 1.00 5.28 228 GLY A O 1
ATOM 4016 N N A CYS A 1 229 ? -14.800 12.787 -28.055 0.61 4.51 229 CYS A N 1
ATOM 4017 N N B CYS A 1 229 ? -14.738 12.776 -28.093 0.29 5.42 229 CYS A N 1
ATOM 4018 N N C CYS A 1 229 ? -14.713 12.773 -28.110 0.10 5.17 229 CYS A N 1
ATOM 4019 C CA A CYS A 1 229 ? -15.387 13.697 -29.047 0.61 4.76 229 CYS A CA 1
ATOM 4020 C CA B CYS A 1 229 ? -15.383 13.705 -29.016 0.29 7.20 229 CYS A CA 1
ATOM 4021 C CA C CYS A 1 229 ? -15.499 13.745 -28.860 0.10 5.85 229 CYS A CA 1
ATOM 4022 C C A CYS A 1 229 ? -14.883 15.091 -28.692 0.61 4.86 229 CYS A C 1
ATOM 4023 C C B CYS A 1 229 ? -14.806 15.082 -28.711 0.29 6.70 229 CYS A C 1
ATOM 4024 C C C CYS A 1 229 ? -14.829 15.098 -28.683 0.10 5.81 229 CYS A C 1
ATOM 4025 O O A CYS A 1 229 ? -14.378 15.317 -27.592 0.61 5.57 229 CYS A O 1
ATOM 4026 O O B CYS A 1 229 ? -14.165 15.284 -27.678 0.29 7.09 229 CYS A O 1
ATOM 4027 O O C CYS A 1 229 ? -14.151 15.320 -27.675 0.10 5.53 229 CYS A O 1
ATOM 4047 N N . TYR A 1 230 ? -14.990 16.014 -29.632 1.00 5.95 230 TYR A N 1
ATOM 4048 C CA . TYR A 1 230 ? -14.442 17.346 -29.419 1.00 5.57 230 TYR A CA 1
ATOM 4049 C C . TYR A 1 230 ? -15.123 18.010 -28.232 1.00 6.46 230 TYR A C 1
ATOM 4050 O O . TYR A 1 230 ? -16.343 18.164 -28.223 1.00 7.00 230 TYR A O 1
ATOM 4068 N N . GLY A 1 231 ? -14.344 18.441 -27.243 1.00 5.52 231 GLY A N 1
ATOM 4069 C CA . GLY A 1 231 ? -14.903 19.101 -26.088 1.00 7.30 231 GLY A CA 1
ATOM 4070 C C . GLY A 1 231 ? -15.544 18.176 -25.084 1.00 6.99 231 GLY A C 1
ATOM 4071 O O . GLY A 1 231 ? -16.080 18.658 -24.075 1.00 10.07 231 GLY A O 1
ATOM 4075 N N A CYS A 1 232 ? -15.486 16.870 -25.311 0.61 6.46 232 CYS A N 1
ATOM 4076 N N B CYS A 1 232 ? -15.499 16.855 -25.336 0.26 6.41 232 CYS A N 1
ATOM 4077 N N C CYS A 1 232 ? -15.530 16.874 -25.290 0.13 7.69 232 CYS A N 1
ATOM 4078 C CA A CYS A 1 232 ? -16.140 15.901 -24.451 0.61 8.31 232 CYS A CA 1
ATOM 4079 C CA B CYS A 1 232 ? -16.108 15.799 -24.532 0.26 6.69 232 CYS A CA 1
ATOM 4080 C CA C CYS A 1 232 ? -16.211 16.034 -24.320 0.13 8.50 232 CYS A CA 1
ATOM 4081 C C A CYS A 1 232 ? -15.210 15.420 -23.341 0.61 5.86 232 CYS A C 1
ATOM 4082 C C B CYS A 1 232 ? -15.257 15.478 -23.307 0.26 6.43 232 CYS A C 1
ATOM 4083 C C C CYS A 1 232 ? -15.220 15.363 -23.388 0.13 7.17 232 CYS A C 1
ATOM 4084 O O A CYS A 1 232 ? -14.040 15.799 -23.262 0.61 6.17 232 CYS A O 1
ATOM 4085 O O B CYS A 1 232 ? -14.160 16.011 -23.118 0.26 6.43 232 CYS A O 1
ATOM 4086 O O C CYS A 1 232 ? -14.015 15.599 -23.464 0.13 6.35 232 CYS A O 1
ATOM 4106 N N . ILE A 1 233 ? -15.742 14.544 -22.492 1.00 6.93 233 ILE A N 1
ATOM 4107 C CA A ILE A 1 233 ? -14.957 13.831 -21.500 0.45 6.56 233 ILE A CA 1
ATOM 4108 C CA B ILE A 1 233 ? -14.891 13.893 -21.513 0.55 7.16 233 ILE A CA 1
ATOM 4109 C C . ILE A 1 233 ? -14.206 12.734 -22.237 1.00 5.21 233 ILE A C 1
ATOM 4110 O O . ILE A 1 233 ? -14.690 11.603 -22.301 1.00 6.01 233 ILE A O 1
ATOM 4141 N N . HIS A 1 234 ? -13.043 13.040 -22.806 1.00 4.51 234 HIS A N 1
ATOM 4142 C CA . HIS A 1 234 ? -12.314 12.009 -23.529 1.00 4.01 234 HIS A CA 1
ATOM 4143 C C . HIS A 1 234 ? -11.968 10.882 -22.567 1.00 3.40 234 HIS A C 1
ATOM 4144 O O . HIS A 1 234 ? -11.604 11.103 -21.406 1.00 3.88 234 HIS A O 1
ATOM 4158 N N . PHE A 1 235 ? -12.063 9.664 -23.073 1.00 3.64 235 PHE A N 1
ATOM 4159 C CA . PHE A 1 235 ? -11.730 8.467 -22.321 1.00 3.72 235 PHE A CA 1
ATOM 4160 C C . PHE A 1 235 ? -12.696 8.244 -21.158 1.00 3.43 235 PHE A C 1
ATOM 4161 O O . PHE A 1 235 ? -12.355 7.654 -20.141 1.00 3.90 235 PHE A O 1
ATOM 4178 N N . ASP A 1 236 ? -13.957 8.666 -21.317 1.00 4.13 236 ASP A N 1
ATOM 4179 C CA . ASP A 1 236 ? -14.943 8.477 -20.256 1.00 4.50 236 ASP A CA 1
ATOM 4180 C C . ASP A 1 236 ? -15.290 7.014 -20.050 1.00 3.93 236 ASP A C 1
ATOM 4181 O O . ASP A 1 236 ? -15.376 6.543 -18.905 1.00 6.48 236 ASP A O 1
ATOM 4190 N N . TYR A 1 237 ? -15.523 6.290 -21.137 1.00 3.73 237 TYR A N 1
ATOM 4191 C CA . TYR A 1 237 ? -15.876 4.889 -21.118 1.00 3.95 237 TYR A CA 1
ATOM 4192 C C . TYR A 1 237 ? -14.888 4.111 -21.966 1.00 3.86 237 TYR A C 1
ATOM 4193 O O . TYR A 1 237 ? -14.523 4.548 -23.056 1.00 4.62 237 TYR A O 1
ATOM 4211 N N . TRP A 1 238 ? -14.523 2.939 -21.461 1.00 3.60 238 TRP A N 1
ATOM 4212 C CA . TRP A 1 238 ? -13.506 2.073 -22.023 1.00 3.78 238 TRP A CA 1
ATOM 4213 C C . TRP A 1 238 ? -14.074 0.683 -22.239 1.00 3.77 238 TRP A C 1
ATOM 4214 O O . TRP A 1 238 ? -14.811 0.165 -21.412 1.00 4.30 238 TRP A O 1
ATOM 4235 N N . GLY A 1 239 ? -13.595 0.040 -23.306 1.00 3.48 239 GLY A N 1
ATOM 4236 C CA . GLY A 1 239 ? -13.738 -1.392 -23.424 1.00 3.86 239 GLY A CA 1
ATOM 4237 C C . GLY A 1 239 ? -12.916 -2.096 -22.371 1.00 3.88 239 GLY A C 1
ATOM 4238 O O . GLY A 1 239 ? -12.038 -1.504 -21.742 1.00 4.40 239 GLY A O 1
ATOM 4242 N N . GLN A 1 240 ? -13.161 -3.394 -22.204 1.00 4.00 240 GLN A N 1
ATOM 4243 C CA A GLN A 1 240 ? -12.461 -4.167 -21.186 0.63 4.58 240 GLN A CA 1
ATOM 4244 C CA B GLN A 1 240 ? -12.446 -4.106 -21.152 0.37 5.22 240 GLN A CA 1
ATOM 4245 C C . GLN A 1 240 ? -10.995 -4.366 -21.504 1.00 4.88 240 GLN A C 1
ATOM 4246 O O . GLN A 1 240 ? -10.222 -4.665 -20.593 1.00 7.20 240 GLN A O 1
ATOM 4273 N N . GLY A 1 241 ? -10.624 -4.222 -22.770 1.00 4.56 241 GLY A N 1
ATOM 4274 C CA . GLY A 1 241 ? -9.271 -4.484 -23.219 1.00 5.45 241 GLY A CA 1
ATOM 4275 C C . GLY A 1 241 ? -9.170 -5.885 -23.774 1.00 5.81 241 GLY A C 1
ATOM 4276 O O . GLY A 1 241 ? -9.530 -6.854 -23.098 1.00 10.55 241 GLY A O 1
ATOM 4280 N N . THR A 1 242 ? -8.634 -6.022 -24.981 1.00 4.89 242 THR A N 1
ATOM 4281 C CA . THR A 1 242 ? -8.327 -7.313 -25.577 1.00 4.70 242 THR A CA 1
ATOM 4282 C C . THR A 1 242 ? -6.852 -7.608 -25.363 1.00 3.94 242 THR A C 1
ATOM 4283 O O . THR A 1 242 ? -5.998 -6.807 -25.755 1.00 4.75 242 THR A O 1
ATOM 4294 N N . THR A 1 243 ? -6.563 -8.756 -24.775 1.00 4.06 243 THR A N 1
ATOM 4295 C CA . THR A 1 243 ? -5.181 -9.203 -24.642 1.00 4.41 243 THR A CA 1
ATOM 4296 C C . THR A 1 243 ? -4.746 -9.838 -25.951 1.00 4.67 243 THR A C 1
ATOM 4297 O O . THR A 1 243 ? -5.267 -10.891 -26.330 1.00 8.16 243 THR A O 1
ATOM 4308 N N . LEU A 1 244 ? -3.756 -9.247 -26.604 1.00 4.33 244 LEU A N 1
ATOM 4309 C CA . LEU A 1 244 ? -3.153 -9.836 -27.784 1.00 4.07 244 LEU A CA 1
ATOM 4310 C C . LEU A 1 244 ? -1.838 -10.479 -27.364 1.00 4.86 244 LEU A C 1
ATOM 4311 O O . LEU A 1 244 ? -1.006 -9.835 -26.713 1.00 5.04 244 LEU A O 1
ATOM 4327 N N . THR A 1 245 ? -1.639 -11.731 -27.753 1.00 4.57 245 THR A N 1
ATOM 4328 C CA . THR A 1 245 ? -0.360 -12.405 -27.601 1.00 4.90 245 THR A CA 1
ATOM 4329 C C . THR A 1 245 ? 0.164 -12.713 -28.992 1.00 4.83 245 THR A C 1
ATOM 4330 O O . THR A 1 245 ? -0.550 -13.276 -29.820 1.00 7.28 245 THR A O 1
ATOM 4341 N N . VAL A 1 246 ? 1.402 -12.316 -29.254 1.00 4.94 246 VAL A N 1
ATOM 4342 C CA . VAL A 1 246 ? 2.071 -12.617 -30.511 1.00 5.30 246 VAL A CA 1
ATOM 4343 C C . VAL A 1 246 ? 3.060 -13.725 -30.238 1.00 7.09 246 VAL A C 1
ATOM 4344 O O . VAL A 1 246 ? 4.004 -13.549 -29.456 1.00 10.37 246 VAL A O 1
ATOM 4357 N N . SER A 1 247 ? 2.850 -14.863 -30.879 1.00 7.80 247 SER A N 1
ATOM 4358 C CA . SER A 1 247 ? 3.667 -16.024 -30.615 1.00 11.50 247 SER A CA 1
ATOM 4359 C C . SER A 1 247 ? 3.621 -16.952 -31.802 1.00 13.98 247 SER A C 1
ATOM 4360 O O . SER A 1 247 ? 2.587 -17.100 -32.450 1.00 15.45 247 SER A O 1
ATOM 4368 N N . SER A 1 248 ? 4.745 -17.626 -32.009 1.00 18.81 248 SER A N 1
ATOM 4369 C CA . SER A 1 248 ? 4.840 -18.761 -32.898 1.00 21.79 248 SER A CA 1
ATOM 4370 C C . SER A 1 248 ? 4.233 -19.944 -32.151 1.00 25.73 248 SER A C 1
ATOM 4371 O O . SER A 1 248 ? 4.036 -19.876 -30.929 1.00 26.71 248 SER A O 1
#

Solvent-accessible surface area: 10571 Å² total; per-residue (Å²): 83,32,83,159,11,92,8,79,18,50,98,62,49,94,5,32,70,60,82,81,7,73,0,18,0,100,0,69,64,30,42,5,95,79,76,9,54,0,0,0,1,11,15,65,108,119,49,97,16,63,2,5,1,0,5,12,142,56,103,6,112,85,19,56,83,50,3,46,9,39,57,103,69,82,74,0,8,0,30,0,87,22,0,70,42,96,2,67,8,62,0,3,0,1,0,54,11,82,79,20,8,24,18,2,59,11,0,125,1,44,1,103,55,96,122,126,61,136,18,77,13,78,14,50,43,67,58,118,14,139,75,58,38,54,18,106,1,29,0,92,5,35,36,43,82,5,41,98,59,43,2,0,0,0,0,21,18,99,88,148,23,12,25,6,0,0,13,5,22,7,110,78,38,96,56,66,62,12,124,158,6,111,122,38,2,72,3,72,39,57,89,128,42,26,10,0,68,0,67,0,36,74,2,67,85,85,6,23,5,21,2,0,0,0,15,1,14,195,45,36,26,9,0,16,72,22,1,86,1,0,51,1,57,9,45,145

Sequence (236 aa):
GGSSAAQQAAVVTTQESSALTTSPGETVTLTCCRRSSTGAVISSSSNFVSWVQQEKKPPDDHLLFTTGLLIGGNKNRAAPPGGVVPPAARFSSSGSLIIGGDDKKAVLTITTGAQTEEDEAIYFFCCAALWYSSNHHWVFFGGGTKKLTVLGQGGSQVQLQQPGAELAAKKPPGGASVQQLSCKGGSSGGYYTTFFPPNYWMHWWVTQRPGRGLEWIGRIDDPPNNSGFIRYDERFKTKATLTVVDKKPPSSTAYMMQLSSSLTSSDDSAVYFCARRGCCCYGCCCIIHFDYWGQQGTTLTVSS

B-factor: mean 9.89, std 6.96, range [1.69, 54.49]

Nearest PDB structures (foldseek):
  8yto-assembly1_A  TM=1.004E+00  e=2.378E-52  Mus musculus
  8ytn-assembly1_A  TM=9.993E-01  e=5.176E-48  Mus musculus
  8ytp-assembly1_A  TM=9.829E-01  e=2.313E-46  Mus musculus
  7paa-assembly2_ccc  TM=8.913E-01  e=6.170E-27  Homo sapiens
  7pa7-assembly1_ddd  TM=8.876E-01  e=1.553E-26  Homo sapiens